Protein AF-A0A953LU89-F1 (afdb_monomer)

Sequence (263 aa):
MAEQATLPAVAAHGSLRLPAVEIDSYNVEIKDDEGFIGDRASKGAFRDIIENWRKPLRKAGADPFGEKSSEDLSKKLLDELLAKGDSEAAGIVHGAVEDFSQELAIVIRRFLKLKGWKNTERIVVGGGFRASRVGELVIGRTSVILKADGIKIDLVPIRNDPDEAGLIGAVHLAPKWMFKAHEAILGVDIGGTNFRAGIVHLNMKKAEDLSKAYVWKYELWRHSDDEGLDRESAVDNLAGMLKRLAAVARKDDLKLAPFIGIG

Radius of gyration: 21.59 Å; Cα contacts (8 Å, |Δi|>4): 364; chains: 1; bounding box: 53×40×72 Å

Mean predicted aligned error: 5.35 Å

Secondary structure (DSSP, 8-state):
--------SSPPTT-SB-SS-B-S--S---EETTEEGGGGGSHHHHHHHHHHHHHHHHHHT--TTTTS-GGG--HHHHHHHHHHS-HHHHHHHHHHHHHHHHHHHHHHHHHTTSTTTTT--EEEE-TGGGGSHHHHHHHHHHHHHHHHTT---EEEE-SS-HHHHHHHHHHHHS-GGGGTT-SEEEEEEE-SS-EEEEEEE--TTT-TTSTT-EEEEEEEE-GGGSTT--HHHHHHHHHHHHHHHHHHHHHTT--EEEEEEE-

Foldseek 3Di:
DPPPPPDPQAADVPRQDFPVDGALDDDDQDDDPVGGLCCCLDPVVLLVLLVVLQVVVVVVPDRQVPPDRSNPQDLVNLLCCLVPNPPSSVVSLVSSLQVSLVSVLVSLVVQCVDPRRVPAQEDEDADCLCVHPSSVSSQVNNVVVCVVVVNRHHRYYDPDHNLWRQQLVLVRRHDLVLCPPAQWAWEWEDDPFKIKIFTWGQPCVVPVNSPVITTPDMDMDRCNVDPPDDPVNVVVVVVVRVVVRVVVCVVVVGGYGPDYGYD

Solvent-accessible surface area (backbone atoms only — not comparable to full-atom values): 14940 Å² total; per-residue (Å²): 134,80,80,80,75,76,74,66,90,64,67,58,91,89,53,46,60,49,80,80,48,76,53,76,67,75,85,86,80,56,66,59,99,90,40,54,49,68,55,57,62,33,77,65,40,51,30,52,45,43,41,62,59,41,54,60,32,50,74,75,70,62,40,77,74,58,89,62,55,58,85,73,58,49,62,68,55,52,38,44,27,53,75,70,40,56,73,68,40,18,46,44,47,51,50,34,36,51,55,44,14,51,41,39,39,52,40,49,57,57,46,42,72,35,90,66,31,58,80,57,55,65,47,71,44,60,51,73,56,50,76,32,65,58,33,46,48,23,45,51,48,22,37,51,54,38,46,75,72,69,45,81,50,46,57,43,67,48,91,55,58,54,91,42,39,50,33,54,47,33,64,60,57,51,50,74,77,65,46,67,96,37,48,28,33,43,17,26,26,68,51,100,48,33,41,35,39,31,38,29,33,38,42,47,94,83,28,80,84,43,84,58,41,44,74,77,50,70,50,78,43,59,57,70,77,50,84,88,73,48,72,66,61,51,52,51,51,52,51,50,52,50,52,54,52,52,50,53,33,57,75,70,72,48,42,60,28,99,57,70,31,79,81

Structure (mmCIF, N/CA/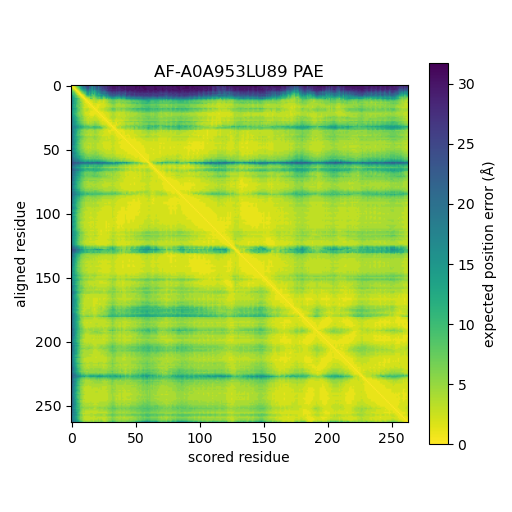C/O backbone):
data_AF-A0A953LU89-F1
#
_entry.id   AF-A0A953LU89-F1
#
loop_
_atom_site.group_PDB
_atom_site.id
_atom_site.type_symbol
_atom_site.label_atom_id
_atom_site.label_alt_id
_atom_site.label_comp_id
_atom_site.label_asym_id
_atom_site.label_entity_id
_atom_site.label_seq_id
_atom_site.pdbx_PDB_ins_code
_atom_site.Cartn_x
_atom_site.Cartn_y
_atom_site.Cartn_z
_atom_site.occupancy
_atom_site.B_iso_or_equiv
_atom_site.auth_seq_id
_atom_site.auth_comp_id
_atom_site.auth_asym_id
_atom_site.auth_atom_id
_atom_site.pdbx_PDB_model_num
ATOM 1 N N . MET A 1 1 ? -19.639 7.824 -34.833 1.00 34.41 1 MET A N 1
ATOM 2 C CA . MET A 1 1 ? -18.283 7.364 -35.193 1.00 34.41 1 MET A CA 1
ATOM 3 C C . MET A 1 1 ? -17.350 7.936 -34.144 1.00 34.41 1 MET A C 1
ATOM 5 O O . MET A 1 1 ? -17.039 9.114 -34.215 1.00 34.41 1 MET A O 1
ATOM 9 N N . ALA A 1 2 ? -17.063 7.173 -33.087 1.00 37.66 2 ALA A N 1
ATOM 10 C CA . ALA A 1 2 ? -16.135 7.623 -32.057 1.00 37.66 2 ALA A CA 1
ATOM 11 C C . ALA A 1 2 ? -14.724 7.545 -32.639 1.00 37.66 2 ALA A C 1
ATOM 13 O O . ALA A 1 2 ? -14.325 6.503 -33.158 1.00 37.66 2 ALA A O 1
ATOM 14 N N . GLU A 1 3 ? -14.024 8.669 -32.608 1.00 37.91 3 GLU A N 1
ATOM 15 C CA . GLU A 1 3 ? -12.633 8.800 -33.010 1.00 37.91 3 GLU A CA 1
ATOM 16 C C . GLU A 1 3 ? -11.812 7.753 -32.239 1.00 37.91 3 GLU A C 1
ATOM 18 O O . GLU A 1 3 ? -11.727 7.790 -31.009 1.00 37.91 3 GLU A O 1
ATOM 23 N N . GLN A 1 4 ? -11.275 6.755 -32.949 1.00 43.97 4 GLN A N 1
ATOM 24 C CA . GLN A 1 4 ? -10.293 5.829 -32.392 1.00 43.97 4 GLN A CA 1
ATOM 25 C C . GLN A 1 4 ? -9.028 6.640 -32.120 1.00 43.97 4 GLN A C 1
ATOM 27 O O . GLN A 1 4 ? -8.136 6.723 -32.959 1.00 43.97 4 GLN A O 1
ATOM 32 N N . ALA A 1 5 ? -8.977 7.287 -30.956 1.00 50.53 5 ALA A N 1
ATOM 33 C CA . ALA A 1 5 ? -7.771 7.925 -30.467 1.00 50.53 5 ALA A CA 1
ATOM 34 C C . ALA A 1 5 ? -6.689 6.842 -30.370 1.00 50.53 5 ALA A C 1
ATOM 36 O O . ALA A 1 5 ? -6.758 5.953 -29.519 1.00 50.53 5 ALA A O 1
ATOM 37 N N . THR A 1 6 ? -5.725 6.884 -31.288 1.00 56.75 6 THR A N 1
ATOM 38 C CA . THR A 1 6 ? -4.547 6.022 -31.276 1.00 56.75 6 THR A CA 1
ATOM 39 C C . THR A 1 6 ? -3.844 6.198 -29.938 1.00 56.75 6 THR A C 1
ATOM 41 O O . THR A 1 6 ? -3.376 7.296 -29.629 1.00 56.75 6 THR A O 1
ATOM 44 N N . LEU A 1 7 ? -3.802 5.137 -29.127 1.00 55.78 7 LEU A N 1
ATOM 45 C CA . LEU A 1 7 ? -3.046 5.143 -27.879 1.00 55.78 7 LEU A CA 1
ATOM 46 C C . LEU A 1 7 ? -1.580 5.475 -28.207 1.00 55.78 7 LEU A C 1
ATOM 48 O O . LEU A 1 7 ? -1.021 4.862 -29.124 1.00 55.78 7 LEU A O 1
ATOM 52 N N . PRO A 1 8 ? -0.950 6.434 -27.507 1.00 57.38 8 PRO A N 1
ATOM 53 C CA . PRO A 1 8 ? 0.466 6.701 -27.701 1.00 57.38 8 PRO A CA 1
ATOM 54 C C . PRO A 1 8 ? 1.277 5.429 -27.427 1.00 57.38 8 PRO A C 1
ATOM 56 O O . PRO A 1 8 ? 0.928 4.623 -26.563 1.00 57.38 8 PRO A O 1
ATOM 59 N N . ALA A 1 9 ? 2.372 5.250 -28.171 1.00 65.69 9 ALA A N 1
ATOM 60 C CA . ALA A 1 9 ? 3.213 4.055 -28.080 1.00 65.69 9 ALA A CA 1
ATOM 61 C C . ALA A 1 9 ? 3.788 3.830 -26.670 1.00 65.69 9 ALA A C 1
ATOM 63 O O . ALA A 1 9 ? 4.121 2.698 -26.340 1.00 65.69 9 ALA A O 1
ATOM 64 N N . VAL A 1 10 ? 3.882 4.885 -25.854 1.00 72.81 10 VAL A N 1
ATOM 65 C CA . VAL A 1 10 ? 4.236 4.871 -24.429 1.00 72.81 10 VAL A CA 1
ATOM 66 C C . VAL A 1 10 ? 3.278 5.818 -23.705 1.00 72.81 10 VAL A C 1
ATOM 68 O O . VAL A 1 10 ? 3.031 6.927 -24.183 1.00 72.81 10 VAL A O 1
ATOM 71 N N . ALA A 1 11 ? 2.722 5.390 -22.571 1.00 75.62 11 ALA A N 1
ATOM 72 C CA . ALA A 1 11 ? 1.834 6.230 -21.776 1.00 75.62 11 ALA A CA 1
ATOM 73 C C . ALA A 1 11 ? 2.604 7.414 -21.166 1.00 75.62 11 ALA A C 1
ATOM 75 O O . ALA A 1 11 ? 3.698 7.242 -20.628 1.00 75.62 11 ALA A O 1
ATOM 76 N N . ALA A 1 12 ? 2.024 8.613 -21.235 1.00 83.94 12 ALA A N 1
ATOM 77 C CA . ALA A 1 12 ? 2.545 9.771 -20.518 1.00 83.94 12 ALA A CA 1
ATOM 78 C C . ALA A 1 12 ? 2.312 9.623 -19.004 1.00 83.94 12 ALA A C 1
ATOM 80 O O . ALA A 1 12 ? 1.407 8.904 -18.569 1.00 83.94 12 ALA A O 1
ATOM 81 N N . HIS A 1 13 ? 3.101 10.340 -18.202 1.00 85.00 13 HIS A N 1
ATOM 82 C CA . HIS A 1 13 ? 2.853 10.450 -16.765 1.00 85.00 13 HIS A CA 1
ATOM 83 C C . HIS A 1 13 ? 1.422 10.953 -16.506 1.00 85.00 13 HIS A C 1
ATOM 85 O O . HIS A 1 13 ? 0.985 11.921 -17.127 1.00 85.00 13 HIS A O 1
ATOM 91 N N . GLY A 1 14 ? 0.689 10.274 -15.618 1.00 85.94 14 GLY A N 1
ATOM 92 C CA . GLY A 1 14 ? -0.712 10.592 -15.317 1.00 85.94 14 GLY A CA 1
ATOM 93 C C . GLY A 1 14 ? -1.720 10.197 -16.407 1.00 85.94 14 GLY A C 1
ATOM 94 O O . GLY A 1 14 ? -2.866 10.637 -16.357 1.00 85.94 14 GLY A O 1
ATOM 95 N N . SER A 1 15 ? -1.333 9.388 -17.403 1.00 89.19 15 SER A N 1
ATOM 96 C CA . SER A 1 15 ? -2.270 8.927 -18.437 1.00 89.19 15 SER A CA 1
ATOM 97 C C . SER A 1 15 ? -3.436 8.146 -17.831 1.00 89.19 15 SER A C 1
ATOM 99 O O . SER A 1 15 ? -3.230 7.193 -17.084 1.00 89.19 15 SER A O 1
ATOM 101 N N . LEU A 1 16 ? -4.661 8.496 -18.232 1.00 90.12 16 LEU A N 1
ATOM 102 C CA . LEU A 1 16 ? -5.873 7.759 -17.862 1.00 90.12 16 LEU A CA 1
ATOM 103 C C . LEU A 1 16 ? -6.105 6.513 -18.723 1.00 90.12 16 LEU A C 1
ATOM 105 O O . LEU A 1 16 ? -6.945 5.683 -18.399 1.00 90.12 16 LEU A O 1
ATOM 109 N N . ARG A 1 17 ? -5.376 6.365 -19.830 1.00 89.44 17 ARG A N 1
ATOM 110 C CA . ARG A 1 17 ? -5.430 5.169 -20.674 1.00 89.44 17 ARG A CA 1
ATOM 111 C C . ARG A 1 17 ? -4.071 4.494 -20.686 1.00 89.44 17 ARG A C 1
ATOM 113 O O . ARG A 1 17 ? -3.080 5.088 -21.116 1.00 89.44 17 ARG A O 1
ATOM 120 N N . LEU A 1 18 ? -4.039 3.258 -20.208 1.00 86.75 18 LEU A N 1
ATOM 121 C CA . LEU A 1 18 ? -2.859 2.406 -20.138 1.00 86.75 18 LEU A CA 1
ATOM 122 C C . LEU A 1 18 ? -3.055 1.170 -21.027 1.00 86.75 18 LEU A C 1
ATOM 124 O O . LEU A 1 18 ? -4.184 0.865 -21.409 1.00 86.75 18 LEU A O 1
ATOM 128 N N . PRO A 1 19 ? -1.987 0.415 -21.346 1.00 82.88 19 PRO A N 1
ATOM 129 C CA . PRO A 1 19 ? -2.095 -0.741 -22.239 1.00 82.88 19 PRO A CA 1
ATOM 130 C C . PRO A 1 19 ? -3.107 -1.810 -21.800 1.00 82.88 19 PRO A C 1
ATOM 132 O O . PRO A 1 19 ? -3.632 -2.525 -22.650 1.00 82.88 19 PRO A O 1
ATOM 135 N N . ALA A 1 20 ? -3.354 -1.942 -20.493 1.00 82.81 20 ALA A N 1
ATOM 136 C CA . ALA A 1 20 ? -4.222 -2.977 -19.929 1.00 82.81 20 ALA A CA 1
ATOM 137 C C . ALA A 1 20 ? -5.477 -2.442 -19.219 1.00 82.81 20 ALA A C 1
ATOM 139 O O . ALA A 1 20 ? -6.382 -3.226 -18.946 1.00 82.81 20 ALA A O 1
ATOM 140 N N . VAL A 1 21 ? -5.528 -1.149 -18.883 1.00 88.50 21 VAL A N 1
ATOM 141 C CA . VAL A 1 21 ? -6.593 -0.572 -18.049 1.00 88.50 21 VAL A CA 1
ATOM 142 C C . VAL A 1 21 ? -6.920 0.859 -18.469 1.00 88.50 21 VAL A C 1
ATOM 144 O O . VAL A 1 21 ? -6.048 1.604 -18.921 1.00 88.50 21 VAL A O 1
ATOM 147 N N . GLU A 1 22 ? -8.174 1.252 -18.269 1.00 91.81 22 GLU A N 1
ATOM 148 C CA . GLU A 1 22 ? -8.579 2.655 -18.210 1.00 91.81 22 GLU A CA 1
ATOM 149 C C . GLU A 1 22 ? -8.706 3.064 -16.738 1.00 91.81 22 GLU A C 1
ATOM 151 O O . GLU A 1 22 ? -9.156 2.280 -15.901 1.00 91.81 22 GLU A O 1
ATOM 156 N N . ILE A 1 23 ? -8.262 4.273 -16.415 1.00 92.88 23 ILE A N 1
ATOM 157 C CA . ILE A 1 23 ? -8.293 4.839 -15.071 1.00 92.88 23 ILE A CA 1
ATOM 158 C C . ILE A 1 23 ? -9.386 5.904 -15.035 1.00 92.88 23 ILE A C 1
ATOM 160 O O . ILE A 1 23 ? -9.298 6.916 -15.728 1.00 92.88 23 ILE A O 1
ATOM 164 N N . ASP A 1 24 ? -10.391 5.701 -14.185 1.00 94.44 24 ASP A N 1
ATOM 165 C CA . ASP A 1 24 ? -11.467 6.676 -13.975 1.00 94.44 24 ASP A CA 1
ATOM 166 C C . ASP A 1 24 ? -11.021 7.868 -13.113 1.00 94.44 24 ASP A C 1
ATOM 168 O O . ASP A 1 24 ? -11.515 8.988 -13.262 1.00 94.44 24 ASP A O 1
ATOM 172 N N . SER A 1 25 ? -10.121 7.619 -12.157 1.00 93.25 25 SER A N 1
ATOM 173 C CA . SER A 1 25 ? -9.644 8.586 -11.167 1.00 93.25 25 SER A CA 1
ATOM 174 C C . SER A 1 25 ? -8.393 8.057 -10.458 1.00 93.25 25 SER A C 1
ATOM 176 O O . SER A 1 25 ? -8.261 6.857 -10.228 1.00 93.25 25 SER A O 1
ATOM 178 N N . TYR A 1 26 ? -7.498 8.963 -10.068 1.00 91.69 26 TYR A N 1
ATOM 179 C CA . TYR A 1 26 ? -6.397 8.720 -9.132 1.00 91.69 26 TYR A CA 1
ATOM 180 C C . TYR A 1 26 ? -6.256 9.927 -8.187 1.00 91.69 26 TYR A C 1
ATOM 182 O O . TYR A 1 26 ? -6.829 10.979 -8.467 1.00 91.69 26 TYR A O 1
ATOM 190 N N . ASN A 1 27 ? -5.517 9.774 -7.080 1.00 89.06 27 ASN A N 1
ATOM 191 C CA . ASN A 1 27 ? -5.259 10.821 -6.075 1.00 89.06 27 ASN A CA 1
ATOM 192 C C . ASN A 1 27 ? -6.534 11.545 -5.608 1.00 89.06 27 ASN A C 1
ATOM 194 O O . ASN A 1 27 ? -6.748 12.721 -5.883 1.00 89.06 27 ASN A O 1
ATOM 198 N N . VAL A 1 28 ? -7.419 10.822 -4.918 1.00 92.88 28 VAL A N 1
ATOM 199 C CA . VAL A 1 28 ? -8.645 11.411 -4.364 1.00 92.88 28 VAL A CA 1
ATOM 200 C C . VAL A 1 28 ? -8.296 12.375 -3.224 1.00 92.88 28 VAL A C 1
ATOM 202 O O . VAL A 1 28 ? -7.853 11.951 -2.163 1.00 92.88 28 VAL A O 1
ATOM 205 N N . GLU A 1 29 ? -8.566 13.664 -3.425 1.00 91.19 29 GLU A N 1
ATOM 206 C CA . GLU A 1 29 ? -8.191 14.764 -2.518 1.00 91.19 29 GLU A CA 1
ATOM 207 C C . GLU A 1 29 ? -9.392 15.378 -1.775 1.00 91.19 29 GLU A C 1
ATOM 209 O O . GLU A 1 29 ? -9.458 16.585 -1.535 1.00 91.19 29 GLU A O 1
ATOM 214 N N . ILE A 1 30 ? -10.391 14.564 -1.422 1.00 94.50 30 ILE A N 1
ATOM 215 C CA . ILE A 1 30 ? -11.567 15.067 -0.699 1.00 94.50 30 ILE A CA 1
ATOM 216 C C . ILE A 1 30 ? -11.216 15.447 0.743 1.00 94.50 30 ILE A C 1
ATOM 218 O O . ILE A 1 30 ? -10.495 14.722 1.434 1.00 94.50 30 ILE A O 1
ATOM 222 N N . LYS A 1 31 ? -11.782 16.566 1.197 1.00 94.44 31 LYS A N 1
ATOM 223 C CA . LYS A 1 31 ? -11.5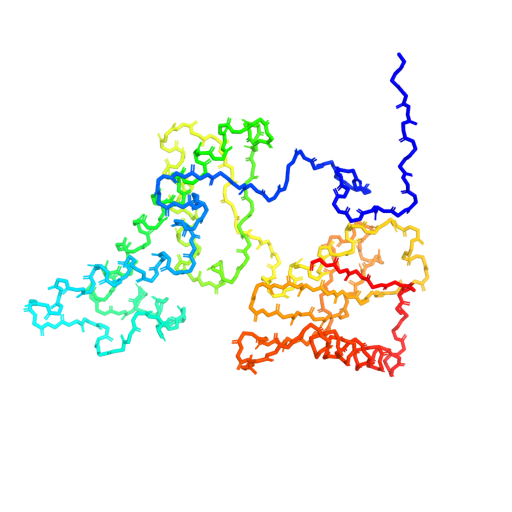54 17.125 2.530 1.00 94.44 31 LYS A CA 1
ATOM 224 C C . LYS A 1 31 ? -12.847 17.274 3.328 1.00 94.44 31 LYS A C 1
ATOM 226 O O . LYS A 1 31 ? -13.932 17.372 2.746 1.00 94.44 31 LYS A O 1
ATOM 231 N N . ASP A 1 32 ? -12.709 17.289 4.642 1.00 89.88 32 ASP A N 1
ATOM 232 C CA . ASP A 1 32 ? -13.686 17.804 5.599 1.00 89.88 32 ASP A CA 1
ATOM 233 C C . ASP A 1 32 ? -13.033 18.897 6.468 1.00 89.88 32 ASP A C 1
ATOM 235 O O . ASP A 1 32 ? -11.963 19.407 6.125 1.00 89.88 32 ASP A O 1
ATOM 239 N N . ASP A 1 33 ? -13.697 19.291 7.555 1.00 89.56 33 ASP A N 1
ATOM 240 C CA . ASP A 1 33 ? -13.212 20.345 8.453 1.00 89.56 33 ASP A CA 1
ATOM 241 C C . ASP A 1 33 ? -11.925 19.945 9.209 1.00 89.56 33 ASP A C 1
ATOM 243 O O . ASP A 1 33 ? -11.240 20.814 9.747 1.00 89.56 33 ASP A O 1
ATOM 247 N N . GLU A 1 34 ? -11.569 18.654 9.228 1.00 86.44 34 GLU A N 1
ATOM 248 C CA . GLU A 1 34 ? -10.397 18.106 9.924 1.00 86.44 34 GLU A CA 1
ATOM 249 C C . GLU A 1 34 ? -9.206 17.846 8.983 1.00 86.44 34 GLU A C 1
ATOM 251 O O . GLU A 1 34 ? -8.094 17.601 9.451 1.00 86.44 34 GLU A O 1
ATOM 256 N N . GLY A 1 35 ? -9.394 17.936 7.662 1.00 92.56 35 GLY A N 1
ATOM 257 C CA . GLY A 1 35 ? -8.328 17.748 6.675 1.00 92.56 35 GLY A CA 1
ATOM 258 C C . GLY A 1 35 ? -8.728 16.812 5.543 1.00 92.56 35 GLY A C 1
ATOM 259 O O . GLY A 1 35 ? -9.871 16.825 5.089 1.00 92.56 35 GLY A O 1
ATOM 260 N N . PHE A 1 36 ? -7.778 16.030 5.018 1.00 94.88 36 PHE A N 1
ATOM 261 C CA . PHE A 1 36 ? -8.102 15.024 4.009 1.00 94.88 36 PHE A CA 1
ATOM 262 C C . PHE A 1 36 ? -8.800 13.835 4.661 1.00 94.88 36 PHE A C 1
ATOM 264 O O . PHE A 1 36 ? -8.304 13.247 5.617 1.00 94.88 36 PHE A O 1
ATOM 271 N N . ILE A 1 37 ? -9.913 13.398 4.075 1.00 94.06 37 ILE A N 1
ATOM 272 C CA . ILE A 1 37 ? -10.685 12.270 4.619 1.00 94.06 37 ILE A CA 1
ATOM 273 C C . ILE A 1 37 ? -9.844 10.987 4.654 1.00 94.06 37 ILE A C 1
ATOM 275 O O . ILE A 1 37 ? -10.011 10.167 5.551 1.00 94.06 37 ILE A O 1
ATOM 279 N N . GLY A 1 38 ? -8.923 10.814 3.700 1.00 91.88 38 GLY A N 1
ATOM 280 C CA . GLY A 1 38 ? -8.018 9.664 3.661 1.00 91.88 38 GLY A CA 1
ATOM 281 C C . GLY A 1 38 ? -7.086 9.560 4.874 1.00 91.88 38 GLY A C 1
ATOM 282 O O . GLY A 1 38 ? -6.711 8.447 5.243 1.00 91.88 38 GLY A O 1
ATOM 283 N N . ASP A 1 39 ? -6.770 10.674 5.541 1.00 93.25 39 ASP A N 1
ATOM 284 C CA . ASP A 1 39 ? -5.841 10.694 6.679 1.00 93.25 39 ASP A CA 1
ATOM 285 C C . ASP A 1 39 ? -6.414 9.975 7.908 1.00 93.25 39 ASP A C 1
ATOM 287 O O . ASP A 1 39 ? -5.657 9.431 8.718 1.00 93.25 39 ASP A O 1
ATOM 291 N N . ARG A 1 40 ? -7.748 9.854 7.983 1.00 93.75 40 ARG A N 1
ATOM 292 C CA . ARG A 1 40 ? -8.472 9.068 8.998 1.00 93.75 40 ARG A CA 1
ATOM 293 C C . ARG A 1 40 ? -8.166 7.568 8.924 1.00 93.75 40 ARG A C 1
ATOM 295 O O . ARG A 1 40 ? -8.338 6.853 9.903 1.00 93.75 40 ARG A O 1
ATOM 302 N N . ALA A 1 41 ? -7.670 7.092 7.780 1.00 92.62 41 ALA A N 1
ATOM 303 C CA . ALA A 1 41 ? -7.249 5.709 7.557 1.00 92.62 41 ALA A CA 1
ATOM 304 C C . ALA A 1 41 ? -5.725 5.591 7.349 1.00 92.62 41 ALA A C 1
ATOM 306 O O . ALA A 1 41 ? -5.246 4.771 6.561 1.00 92.62 41 ALA A O 1
ATOM 307 N N . SER A 1 42 ? -4.946 6.420 8.049 1.00 92.06 42 SER A N 1
ATOM 308 C CA . SER A 1 42 ? -3.482 6.422 7.988 1.00 92.06 42 SER A CA 1
ATOM 309 C C . SER A 1 42 ? -2.829 5.590 9.101 1.00 92.06 42 SER A C 1
ATOM 311 O O . SER A 1 42 ? -3.459 5.192 10.082 1.00 92.06 42 SER A O 1
ATOM 313 N N . LYS A 1 43 ? -1.510 5.359 8.983 1.00 89.75 43 LYS A N 1
ATOM 314 C CA . LYS A 1 43 ? -0.712 4.773 10.075 1.00 89.75 43 LYS A CA 1
ATOM 315 C C . LYS A 1 43 ? -0.852 5.603 11.355 1.00 89.75 43 LYS A C 1
ATOM 317 O O . LYS A 1 43 ? -1.018 5.004 12.409 1.00 89.75 43 LYS A O 1
ATOM 322 N N . GLY A 1 44 ? -0.777 6.933 11.248 1.00 91.75 44 GLY A N 1
ATOM 323 C CA . GLY A 1 44 ? -0.901 7.847 12.387 1.00 91.75 44 GLY A CA 1
ATOM 324 C C . GLY A 1 44 ? -2.257 7.707 13.070 1.00 91.75 44 GLY A C 1
ATOM 325 O O . GLY A 1 44 ? -2.303 7.418 14.258 1.00 91.75 44 GLY A O 1
ATOM 326 N N . ALA A 1 45 ? -3.347 7.721 12.297 1.00 94.25 45 ALA A N 1
ATOM 327 C CA . ALA A 1 45 ? -4.694 7.541 12.842 1.00 94.25 45 ALA A CA 1
ATOM 328 C C . ALA A 1 45 ? -4.848 6.223 13.626 1.00 94.25 45 ALA A C 1
ATOM 330 O O . ALA A 1 45 ? -5.444 6.195 14.700 1.00 94.25 45 ALA A O 1
ATOM 331 N N . PHE A 1 46 ? -4.250 5.126 13.147 1.00 95.12 46 PHE A N 1
ATOM 332 C CA . PHE A 1 46 ? -4.252 3.865 13.895 1.00 95.12 46 PHE A CA 1
ATOM 333 C C . PHE A 1 46 ? -3.487 3.959 15.229 1.00 95.12 46 PHE A C 1
ATOM 335 O O . PHE A 1 46 ? -3.885 3.345 16.222 1.00 95.12 46 PHE A O 1
ATOM 342 N N . ARG A 1 47 ? -2.387 4.722 15.280 1.00 94.94 47 ARG A N 1
ATOM 343 C CA . ARG A 1 47 ? -1.639 4.959 16.525 1.00 94.94 47 ARG A CA 1
ATOM 344 C C . ARG A 1 47 ? -2.408 5.824 17.502 1.00 94.94 47 ARG A C 1
ATOM 346 O O . ARG A 1 47 ? -2.432 5.490 18.685 1.00 94.94 47 ARG A O 1
ATOM 353 N N . ASP A 1 48 ? -3.066 6.863 17.007 1.00 96.00 48 ASP A N 1
ATOM 354 C CA . ASP A 1 48 ? -3.903 7.742 17.817 1.00 96.00 48 ASP A CA 1
ATOM 355 C C . ASP A 1 48 ? -5.048 6.965 18.467 1.00 96.00 48 ASP A C 1
ATOM 357 O O . ASP A 1 48 ? -5.317 7.137 19.655 1.00 96.00 48 ASP A O 1
ATOM 361 N N . ILE A 1 49 ? -5.667 6.038 17.730 1.00 97.31 49 ILE A N 1
ATOM 362 C CA . ILE A 1 49 ? -6.691 5.136 18.267 1.00 97.31 49 ILE A CA 1
ATOM 363 C C . ILE A 1 49 ? -6.127 4.279 19.408 1.00 97.31 49 ILE A C 1
ATOM 365 O O . ILE A 1 49 ? -6.711 4.255 20.491 1.00 97.31 49 ILE A O 1
ATOM 369 N N . ILE A 1 50 ? -4.979 3.615 19.218 1.00 96.44 50 ILE A N 1
ATOM 370 C CA . ILE A 1 50 ? -4.334 2.838 20.296 1.00 96.44 50 ILE A CA 1
ATOM 371 C C . ILE A 1 50 ? -4.064 3.727 21.514 1.00 96.44 50 ILE A C 1
ATOM 373 O O . ILE A 1 50 ? -4.342 3.349 22.651 1.00 96.44 50 ILE A O 1
ATOM 377 N N . GLU A 1 51 ? -3.529 4.921 21.289 1.00 96.50 51 GLU A N 1
ATOM 378 C CA . GLU A 1 51 ? -3.200 5.859 22.352 1.00 96.50 51 GLU A CA 1
ATOM 379 C C . GLU A 1 51 ? -4.448 6.336 23.113 1.00 96.50 51 GLU A C 1
ATOM 381 O O . GLU A 1 51 ? -4.418 6.471 24.339 1.00 96.50 51 GLU A O 1
ATOM 386 N N . ASN A 1 52 ? -5.570 6.529 22.419 1.00 96.38 52 ASN A N 1
ATOM 387 C CA . ASN A 1 52 ? -6.848 6.884 23.030 1.00 96.38 52 ASN A CA 1
ATOM 388 C C . ASN A 1 52 ? -7.386 5.778 23.947 1.00 96.38 52 ASN A C 1
ATOM 390 O O . ASN A 1 52 ? -7.953 6.099 24.991 1.00 96.38 52 ASN A O 1
ATOM 394 N N . TRP A 1 53 ? -7.132 4.505 23.630 1.00 95.44 53 TRP A N 1
ATOM 395 C CA . TRP A 1 53 ? -7.438 3.378 24.518 1.00 95.44 53 TRP A CA 1
ATOM 396 C C . TRP A 1 53 ? -6.482 3.272 25.713 1.00 95.44 53 TRP A C 1
ATOM 398 O O . TRP A 1 53 ? -6.905 2.940 26.821 1.00 95.44 53 TRP A O 1
ATOM 408 N N . ARG A 1 54 ? -5.197 3.592 25.528 1.00 95.25 54 ARG A N 1
ATOM 409 C CA . ARG A 1 54 ? -4.175 3.505 26.588 1.00 95.25 54 ARG A CA 1
ATOM 410 C C . ARG A 1 54 ? -4.283 4.624 27.626 1.00 95.25 54 ARG A C 1
ATOM 412 O O . ARG A 1 54 ? -4.072 4.385 28.815 1.00 95.25 54 ARG A O 1
ATOM 419 N N . LYS A 1 55 ? -4.637 5.849 27.214 1.00 94.44 55 LYS A N 1
ATOM 420 C CA . LYS A 1 55 ? -4.735 7.033 28.096 1.00 94.44 55 LYS A CA 1
ATOM 421 C C . LYS A 1 55 ? -5.613 6.807 29.343 1.00 94.44 55 LYS A C 1
ATOM 423 O O . LYS A 1 55 ? -5.152 7.142 30.436 1.00 94.44 55 LYS A O 1
ATOM 428 N N . PRO A 1 56 ? -6.849 6.276 29.245 1.00 93.38 56 PRO A N 1
ATOM 429 C CA . PRO A 1 56 ? -7.666 5.968 30.419 1.00 93.38 56 PRO A CA 1
ATOM 430 C C . PRO A 1 56 ? -7.031 4.935 31.353 1.00 93.38 56 PRO A C 1
ATOM 432 O O . PRO A 1 56 ? -7.099 5.106 32.566 1.00 93.38 56 PRO A O 1
ATOM 435 N N . LEU A 1 57 ? -6.370 3.907 30.813 1.00 91.88 57 LEU A N 1
ATOM 436 C CA . LEU A 1 57 ? -5.746 2.849 31.614 1.00 91.88 57 LEU A CA 1
ATOM 437 C C . LEU A 1 57 ? -4.525 3.350 32.389 1.00 91.88 57 LEU A C 1
ATOM 439 O O . LEU A 1 57 ? -4.382 3.051 33.572 1.00 91.88 57 LEU A O 1
ATOM 443 N N . ARG A 1 58 ? -3.722 4.240 31.789 1.00 91.75 58 ARG A N 1
ATOM 444 C CA . ARG A 1 58 ? -2.656 4.954 32.518 1.00 91.75 58 ARG A CA 1
ATOM 445 C C . ARG A 1 58 ? -3.201 5.752 33.699 1.00 91.75 58 ARG A C 1
ATOM 447 O O . ARG A 1 58 ? -2.591 5.762 34.762 1.00 91.75 58 ARG A O 1
ATOM 454 N N . LYS A 1 59 ? -4.359 6.402 33.534 1.00 90.81 59 LYS A N 1
ATOM 455 C CA . LYS A 1 59 ? -5.026 7.130 34.628 1.00 90.81 59 LYS A CA 1
ATOM 456 C C . LYS A 1 59 ? -5.585 6.189 35.699 1.00 90.81 59 LYS A C 1
ATOM 458 O O . LYS A 1 59 ? -5.656 6.586 36.857 1.00 90.81 59 LYS A O 1
ATOM 463 N N . ALA A 1 60 ? -5.997 4.982 35.312 1.00 88.75 60 ALA A N 1
ATOM 464 C CA . ALA A 1 60 ? -6.561 3.973 36.206 1.00 88.75 60 ALA A CA 1
ATOM 465 C C . ALA A 1 60 ? -5.499 3.142 36.951 1.00 88.75 60 ALA A C 1
ATOM 467 O O . ALA A 1 60 ? -5.817 2.552 37.980 1.00 88.75 60 ALA A O 1
ATOM 468 N N . GLY A 1 61 ? -4.249 3.128 36.480 1.00 82.31 61 GLY A N 1
ATOM 469 C CA . GLY A 1 61 ? -3.093 2.664 37.252 1.00 82.31 61 GLY A CA 1
ATOM 470 C C . GLY A 1 61 ? -2.068 1.843 36.472 1.00 82.31 61 GLY A C 1
ATOM 471 O O . GLY A 1 61 ? -0.890 1.903 36.811 1.00 82.31 61 GLY A O 1
ATOM 472 N N . ALA A 1 62 ? -2.467 1.108 35.434 1.00 86.69 62 ALA A N 1
ATOM 473 C CA . ALA A 1 62 ? -1.544 0.291 34.649 1.00 86.69 62 ALA A CA 1
ATOM 474 C C . ALA A 1 62 ? -1.922 0.298 33.166 1.00 86.69 62 ALA A C 1
ATOM 476 O O . ALA A 1 62 ? -3.063 0.039 32.802 1.00 86.69 62 ALA A O 1
ATOM 477 N N . ASP A 1 63 ? -0.945 0.592 32.310 1.00 91.19 63 ASP A N 1
ATOM 478 C CA . ASP A 1 63 ? -1.046 0.424 30.862 1.00 91.19 63 ASP A CA 1
ATOM 479 C C . ASP A 1 63 ? -0.436 -0.930 30.481 1.00 91.19 63 ASP A C 1
ATOM 481 O O . ASP A 1 63 ? 0.758 -1.132 30.728 1.00 91.19 63 ASP A O 1
ATOM 485 N N . PRO A 1 64 ? -1.197 -1.848 29.862 1.00 90.62 64 PRO A N 1
ATOM 486 C CA . PRO A 1 64 ? -0.688 -3.176 29.526 1.00 90.62 64 PRO A CA 1
ATOM 487 C C . PRO A 1 64 ? 0.410 -3.154 28.443 1.00 90.62 64 PRO A C 1
ATOM 489 O O . PRO A 1 64 ? 1.087 -4.152 28.215 1.00 90.62 64 PRO A O 1
ATOM 492 N N . PHE A 1 65 ? 0.645 -2.007 27.797 1.00 91.00 65 PHE A N 1
ATOM 493 C CA . PHE A 1 65 ? 1.734 -1.800 26.836 1.00 91.00 65 PHE A CA 1
ATOM 494 C C . PHE A 1 65 ? 2.989 -1.184 27.482 1.00 91.00 65 PHE A C 1
ATOM 496 O O . PHE A 1 65 ? 4.000 -0.983 26.799 1.00 91.00 65 PHE A O 1
ATOM 503 N N . GLY A 1 66 ? 2.937 -0.880 28.784 1.00 88.31 66 GLY A N 1
ATOM 504 C CA . GLY A 1 66 ? 4.006 -0.227 29.537 1.00 88.31 66 GLY A CA 1
ATOM 505 C C . GLY A 1 66 ? 4.297 1.204 29.071 1.00 88.31 66 GLY A C 1
ATOM 506 O O . GLY A 1 66 ? 3.460 1.871 28.466 1.00 88.31 66 GLY A O 1
ATOM 507 N N . GLU A 1 67 ? 5.524 1.665 29.319 1.00 87.62 67 GLU A N 1
ATOM 508 C CA . GLU A 1 67 ? 5.964 3.047 29.046 1.00 87.62 67 GLU A CA 1
ATOM 509 C C . GLU A 1 67 ? 6.253 3.337 27.566 1.00 87.62 67 GLU A C 1
ATOM 511 O O . GLU A 1 67 ? 6.513 4.474 27.174 1.00 87.62 67 GLU A O 1
ATOM 516 N N . LYS A 1 68 ? 6.252 2.308 26.713 1.00 90.94 68 LYS A N 1
ATOM 517 C CA . LYS A 1 68 ? 6.627 2.469 25.309 1.00 90.94 68 LYS A CA 1
ATOM 518 C C . LYS A 1 68 ? 5.585 3.308 24.569 1.00 90.94 68 LYS A C 1
ATOM 520 O O . LYS A 1 68 ? 4.393 3.002 24.629 1.00 90.94 68 LYS A O 1
ATOM 525 N N . SER A 1 69 ? 6.020 4.322 23.820 1.00 92.00 69 SER A N 1
ATOM 526 C CA . SER A 1 69 ? 5.115 5.147 23.010 1.00 92.00 69 SER A CA 1
ATOM 527 C C . SER A 1 69 ? 4.327 4.298 22.010 1.00 92.00 69 SER A C 1
ATOM 529 O O . SER A 1 69 ? 4.850 3.331 21.448 1.00 92.00 69 SER A O 1
ATOM 531 N N . SER A 1 70 ? 3.067 4.672 21.770 1.00 92.88 70 SER A N 1
ATOM 532 C CA . SER A 1 70 ? 2.198 4.021 20.780 1.00 92.88 70 SER A CA 1
ATOM 533 C C . SER A 1 70 ? 2.813 4.052 19.373 1.00 92.88 70 SER A C 1
ATOM 535 O O . SER A 1 70 ? 2.671 3.087 18.616 1.00 92.88 70 SER A O 1
ATOM 537 N N . GLU A 1 71 ? 3.587 5.095 19.060 1.00 89.94 71 GLU A N 1
ATOM 538 C CA . GLU A 1 71 ? 4.316 5.239 17.794 1.00 89.94 71 GLU A CA 1
ATOM 539 C C . GLU A 1 71 ? 5.356 4.136 17.567 1.00 89.94 71 GLU A C 1
ATOM 541 O O . GLU A 1 71 ? 5.484 3.602 16.454 1.00 89.94 71 GLU A O 1
ATOM 546 N N . ASP A 1 72 ? 6.020 3.715 18.643 1.00 91.31 72 ASP A N 1
ATOM 547 C CA . ASP A 1 72 ? 7.148 2.783 18.610 1.00 91.31 72 ASP A CA 1
ATOM 548 C C . ASP A 1 72 ? 6.717 1.308 18.654 1.00 91.31 72 ASP A C 1
ATOM 550 O O . ASP A 1 72 ? 7.550 0.394 18.562 1.00 91.31 72 ASP A O 1
ATOM 554 N N . LEU A 1 73 ? 5.421 1.028 18.831 1.00 92.12 73 LEU A N 1
ATOM 555 C CA . LEU A 1 73 ? 4.898 -0.338 18.898 1.00 92.12 73 LEU A CA 1
ATOM 556 C C . LEU A 1 73 ? 5.042 -1.028 17.539 1.00 92.12 73 LEU A C 1
ATOM 558 O O . LEU A 1 73 ? 4.397 -0.648 16.565 1.00 92.12 73 LEU A O 1
ATOM 562 N N . SER A 1 74 ? 5.866 -2.068 17.429 1.00 92.44 74 SER A N 1
ATOM 563 C CA . SER A 1 74 ? 6.023 -2.763 16.149 1.00 92.44 74 SER A CA 1
ATOM 564 C C . SER A 1 74 ? 4.731 -3.494 15.759 1.00 92.44 74 SER A C 1
ATOM 566 O O . SER A 1 74 ? 3.963 -3.924 16.616 1.00 92.44 74 SER A O 1
ATOM 568 N N . LYS A 1 75 ? 4.497 -3.685 14.456 1.00 92.06 75 LYS A N 1
ATOM 569 C CA . LYS A 1 75 ? 3.356 -4.486 13.972 1.00 92.06 75 LYS A CA 1
ATOM 570 C C . LYS A 1 75 ? 3.375 -5.906 14.541 1.00 92.06 75 LYS A C 1
ATOM 572 O O . LYS A 1 75 ? 2.344 -6.415 14.952 1.00 92.06 75 LYS A O 1
ATOM 577 N N . LYS A 1 76 ? 4.572 -6.499 14.615 1.00 93.62 76 LYS A N 1
ATOM 578 C CA . LYS A 1 76 ? 4.799 -7.823 15.200 1.00 93.62 76 LYS A CA 1
ATOM 579 C C . LYS A 1 76 ? 4.353 -7.880 16.662 1.00 93.62 76 LYS A C 1
ATOM 581 O O . LYS A 1 76 ? 3.685 -8.828 17.041 1.00 93.62 76 LYS A O 1
ATOM 586 N N . LEU A 1 77 ? 4.677 -6.854 17.451 1.00 94.25 77 LEU A N 1
ATOM 587 C CA . LEU A 1 77 ? 4.235 -6.771 18.840 1.00 94.25 77 LEU A CA 1
ATOM 588 C C . LEU A 1 77 ? 2.707 -6.688 18.933 1.00 94.25 77 LEU A C 1
ATOM 590 O O . LEU A 1 77 ? 2.118 -7.385 19.744 1.00 94.25 77 LEU A O 1
ATOM 594 N N . LEU A 1 78 ? 2.053 -5.880 18.093 1.00 95.44 78 LEU A N 1
ATOM 595 C CA . LEU A 1 78 ? 0.588 -5.791 18.089 1.00 95.44 78 LEU A CA 1
ATOM 596 C C . LEU A 1 78 ? -0.074 -7.129 17.732 1.00 95.44 78 LEU A C 1
ATOM 598 O O . LEU A 1 78 ? -1.044 -7.523 18.376 1.00 95.44 78 LEU A O 1
ATOM 602 N N . ASP A 1 79 ? 0.472 -7.844 16.746 1.00 96.00 79 ASP A N 1
ATOM 603 C CA . ASP A 1 79 ? 0.007 -9.184 16.380 1.00 96.00 79 ASP A CA 1
ATOM 604 C C . ASP A 1 79 ? 0.209 -10.186 17.536 1.00 96.00 79 ASP A C 1
ATOM 606 O O . ASP A 1 79 ? -0.674 -10.997 17.819 1.00 96.00 79 ASP A O 1
ATOM 610 N N . GLU A 1 80 ? 1.352 -10.123 18.226 1.00 96.19 80 GLU A N 1
ATOM 611 C CA . GLU A 1 80 ? 1.657 -10.963 19.390 1.00 96.19 80 GLU A CA 1
ATOM 612 C C . GLU A 1 80 ? 0.730 -10.672 20.572 1.00 96.19 80 GLU A C 1
ATOM 614 O O . GLU A 1 80 ? 0.205 -11.614 21.166 1.00 96.19 80 GLU A O 1
ATOM 619 N N . LEU A 1 81 ? 0.481 -9.398 20.885 1.00 95.62 81 LEU A N 1
ATOM 620 C CA . LEU A 1 81 ? -0.423 -8.991 21.962 1.00 95.62 81 LEU A CA 1
ATOM 621 C C . LEU A 1 81 ? -1.861 -9.418 21.673 1.00 95.62 81 LEU A C 1
ATOM 623 O O . LEU A 1 81 ? -2.527 -9.937 22.559 1.00 95.62 81 LEU A O 1
ATOM 627 N N . LEU A 1 82 ? -2.324 -9.287 20.429 1.00 96.06 82 LEU A N 1
ATOM 628 C CA . LEU A 1 82 ? -3.655 -9.758 20.052 1.00 96.06 82 LEU A CA 1
ATOM 629 C C . LEU A 1 82 ? -3.796 -11.283 20.176 1.00 96.06 82 LEU A C 1
ATOM 631 O O . LEU A 1 82 ? -4.854 -11.775 20.557 1.00 96.06 82 LEU A O 1
ATOM 635 N N . ALA A 1 83 ? -2.755 -12.037 19.816 1.00 96.00 83 ALA A N 1
ATOM 636 C CA . ALA A 1 83 ? -2.816 -13.497 19.780 1.00 96.00 83 ALA A CA 1
ATOM 637 C C . ALA A 1 83 ? -2.527 -14.166 21.133 1.00 96.00 83 ALA A C 1
ATOM 639 O O . ALA A 1 83 ? -3.023 -15.263 21.389 1.00 96.00 83 ALA A O 1
ATOM 640 N N . LYS A 1 84 ? -1.651 -13.566 21.945 1.00 95.12 84 LYS A N 1
ATOM 641 C CA . LYS A 1 84 ? -1.056 -14.186 23.141 1.00 95.12 84 LYS A CA 1
ATOM 642 C C . LYS A 1 84 ? -0.870 -13.224 24.317 1.00 95.12 84 LYS A C 1
ATOM 644 O O . LYS A 1 84 ? -0.368 -13.661 25.350 1.00 95.12 84 LYS A O 1
ATOM 649 N N . GLY A 1 85 ? -1.186 -11.941 24.151 1.00 91.44 85 GLY A N 1
ATOM 650 C CA . GLY A 1 85 ? -1.129 -10.972 25.241 1.00 91.44 85 GLY A CA 1
ATOM 651 C C . GLY A 1 85 ? -2.153 -11.292 26.324 1.00 91.44 85 GLY A C 1
ATOM 652 O O . GLY A 1 85 ? -3.049 -12.118 26.132 1.00 91.44 85 GLY A O 1
ATOM 653 N N . ASP A 1 86 ? -2.020 -10.633 27.473 1.00 93.25 86 ASP A N 1
ATOM 654 C CA . ASP A 1 86 ? -3.086 -10.654 28.468 1.00 93.25 86 ASP A CA 1
ATOM 655 C C . ASP A 1 86 ? -4.381 -10.046 27.897 1.00 93.25 86 ASP A C 1
ATOM 657 O O . ASP A 1 86 ? -4.384 -9.351 26.875 1.00 93.25 86 ASP A O 1
ATOM 661 N N . SER A 1 87 ? -5.502 -10.330 28.557 1.00 95.31 87 SER A N 1
ATOM 662 C CA . SER A 1 87 ? -6.826 -9.939 28.073 1.00 95.31 87 SER A CA 1
ATOM 663 C C . SER A 1 87 ? -6.999 -8.425 27.914 1.00 95.31 87 SER A C 1
ATOM 665 O O . SER A 1 87 ? -7.756 -8.007 27.038 1.00 95.31 87 SER A O 1
ATOM 667 N N . GLU A 1 88 ? -6.321 -7.599 28.719 1.00 94.12 88 GLU A N 1
ATOM 668 C CA . GLU A 1 88 ? -6.406 -6.140 28.599 1.00 94.12 88 GLU A CA 1
ATOM 669 C C . GLU A 1 88 ? -5.598 -5.652 27.394 1.00 94.12 88 GLU A C 1
ATOM 671 O O . GLU A 1 88 ? -6.123 -4.903 26.568 1.00 94.12 88 GLU A O 1
ATOM 676 N N . ALA A 1 89 ? -4.364 -6.139 27.224 1.00 95.00 89 ALA A N 1
ATOM 677 C CA . ALA A 1 89 ? -3.536 -5.833 26.062 1.00 95.00 89 ALA A CA 1
ATOM 678 C C . ALA A 1 89 ? -4.226 -6.237 24.751 1.00 95.00 89 ALA A C 1
ATOM 680 O O . ALA A 1 89 ? -4.342 -5.435 23.819 1.00 95.00 89 ALA A O 1
ATOM 681 N N . ALA A 1 90 ? -4.720 -7.478 24.692 1.00 96.62 90 ALA A N 1
ATOM 682 C CA . ALA A 1 90 ? -5.453 -8.000 23.547 1.00 96.62 90 ALA A CA 1
ATOM 683 C C . ALA A 1 90 ? -6.748 -7.208 23.305 1.00 96.62 90 ALA A C 1
ATOM 685 O O . ALA A 1 90 ? -7.079 -6.911 22.155 1.00 96.62 90 ALA A O 1
ATOM 686 N N . GLY A 1 91 ? -7.442 -6.814 24.379 1.00 96.44 91 GLY A N 1
ATOM 687 C CA . GLY A 1 91 ? -8.643 -5.981 24.337 1.00 96.44 91 GLY A CA 1
ATOM 688 C C . GLY A 1 91 ? -8.404 -4.616 23.692 1.00 96.44 91 GLY A C 1
ATOM 689 O O . GLY A 1 91 ? -9.199 -4.200 22.851 1.00 96.44 91 GLY A O 1
ATOM 690 N N . ILE A 1 92 ? -7.281 -3.957 23.994 1.00 96.62 92 ILE A N 1
ATOM 691 C CA . ILE A 1 92 ? -6.900 -2.689 23.348 1.00 96.62 92 ILE A CA 1
ATOM 692 C C . ILE A 1 92 ? -6.640 -2.886 21.856 1.00 96.62 92 ILE A C 1
ATOM 694 O O . ILE A 1 92 ? -7.144 -2.110 21.045 1.00 96.62 92 ILE A O 1
ATOM 698 N N . VAL A 1 93 ? -5.872 -3.912 21.465 1.00 97.50 93 VAL A N 1
ATOM 699 C CA . VAL A 1 93 ? -5.614 -4.161 20.034 1.00 97.50 93 VAL A CA 1
ATOM 700 C C . VAL A 1 93 ? -6.919 -4.477 19.303 1.00 97.50 93 VAL A C 1
ATOM 702 O O . VAL A 1 93 ? -7.136 -3.986 18.198 1.00 97.50 93 VAL A O 1
ATOM 705 N N . HIS A 1 94 ? -7.807 -5.257 19.921 1.00 97.88 94 HIS A N 1
ATOM 706 C CA . HIS A 1 94 ? -9.119 -5.575 19.366 1.00 97.88 94 HIS A CA 1
ATOM 707 C C . HIS A 1 94 ? -10.002 -4.329 19.201 1.00 97.88 94 HIS A C 1
ATOM 709 O O . HIS A 1 94 ? -10.566 -4.128 18.126 1.00 97.88 94 HIS A O 1
ATOM 715 N N . GLY A 1 95 ? -10.076 -3.469 20.222 1.00 97.88 95 GLY A N 1
ATOM 716 C CA . GLY A 1 95 ? -10.790 -2.191 20.150 1.00 97.88 95 GLY A CA 1
ATOM 717 C C . GLY A 1 95 ? -10.224 -1.276 19.064 1.00 97.88 95 GLY A C 1
ATOM 718 O O . GLY A 1 95 ? -10.972 -0.730 18.261 1.00 97.88 95 GLY A O 1
ATOM 719 N N . ALA A 1 96 ? -8.896 -1.205 18.945 1.00 97.81 96 ALA A N 1
ATOM 720 C CA . ALA A 1 96 ? -8.249 -0.431 17.892 1.00 97.81 96 ALA A CA 1
ATOM 721 C C . ALA A 1 96 ? -8.547 -0.966 16.480 1.00 97.81 96 ALA A C 1
ATOM 723 O O . ALA A 1 96 ? -8.717 -0.180 15.547 1.00 97.81 96 ALA A O 1
ATOM 724 N N . VAL A 1 97 ? -8.637 -2.292 16.312 1.00 98.06 97 VAL A N 1
ATOM 725 C CA . VAL A 1 97 ? -9.092 -2.906 15.055 1.00 98.06 97 VAL A CA 1
ATOM 726 C C . VAL A 1 97 ? -10.521 -2.475 14.735 1.00 98.06 97 VAL A C 1
ATOM 728 O O . VAL A 1 97 ? -10.781 -2.120 13.587 1.00 98.06 97 VAL A O 1
ATOM 731 N N . GLU A 1 98 ? -11.436 -2.485 15.706 1.00 98.50 98 GLU A N 1
ATOM 732 C CA . GLU A 1 98 ? -12.824 -2.055 15.494 1.00 98.50 98 GLU A CA 1
ATOM 733 C C . GLU A 1 98 ? -12.904 -0.586 15.076 1.00 98.50 98 GLU A C 1
ATOM 735 O O . GLU A 1 98 ? -13.423 -0.290 13.998 1.00 98.50 98 GLU A O 1
ATOM 740 N N . ASP A 1 99 ? -12.353 0.316 15.886 1.00 98.56 99 ASP A N 1
ATOM 741 C CA . ASP A 1 99 ? -12.453 1.760 15.667 1.00 98.56 99 ASP A CA 1
ATOM 742 C C . ASP A 1 99 ? -11.852 2.156 14.319 1.00 98.56 99 ASP A C 1
ATOM 744 O O . ASP A 1 99 ? -12.477 2.853 13.518 1.00 98.56 99 ASP A O 1
ATOM 748 N N . PHE A 1 100 ? -10.667 1.634 14.000 1.00 97.94 100 PHE A N 1
ATOM 749 C CA . PHE A 1 100 ? -10.034 1.933 12.723 1.00 97.94 100 PHE A CA 1
ATOM 750 C C . PHE A 1 100 ? -10.804 1.324 11.543 1.00 97.94 100 PHE A C 1
ATOM 752 O O . PHE A 1 100 ? -10.841 1.899 10.455 1.00 97.94 100 PHE A O 1
ATOM 759 N N . SER A 1 101 ? -11.467 0.180 11.736 1.00 98.38 101 SER A N 1
ATOM 760 C CA . SER A 1 101 ? -12.312 -0.412 10.695 1.00 98.38 101 SER A CA 1
ATOM 761 C C . SER A 1 101 ? -13.550 0.431 10.397 1.00 98.38 101 SER A C 1
ATOM 763 O O . SER A 1 101 ? -13.970 0.487 9.235 1.00 98.38 101 SER A O 1
ATOM 765 N N . GLN A 1 102 ? -14.121 1.082 11.416 1.00 98.50 102 GLN A N 1
ATOM 766 C CA . GLN A 1 102 ? -15.218 2.042 11.267 1.00 98.50 102 GLN A CA 1
ATOM 767 C C . GLN A 1 102 ? -14.756 3.284 10.502 1.00 98.50 102 GLN A C 1
ATOM 769 O O . GLN A 1 102 ? -15.415 3.691 9.543 1.00 98.50 102 GLN A O 1
ATOM 774 N N . GLU A 1 103 ? -13.590 3.826 10.858 1.00 97.81 103 GLU A N 1
ATOM 775 C CA . GLU A 1 103 ? -12.970 4.954 10.160 1.00 97.81 103 GLU A CA 1
ATOM 776 C C . GLU A 1 103 ? -12.709 4.635 8.685 1.00 97.81 103 GLU A C 1
ATOM 778 O O . GLU A 1 103 ? -13.171 5.348 7.791 1.00 97.81 103 GLU A O 1
ATOM 783 N N . LEU A 1 104 ? -12.087 3.491 8.392 1.00 97.50 104 LEU A N 1
ATOM 784 C CA . LEU A 1 104 ? -11.867 3.053 7.016 1.00 97.50 104 LEU A CA 1
ATOM 785 C C . LEU A 1 104 ? -13.191 2.853 6.254 1.00 97.50 104 LEU A C 1
ATOM 787 O O . LEU A 1 104 ? -13.287 3.212 5.078 1.00 97.50 104 LEU A O 1
ATOM 791 N N . ALA A 1 105 ? -14.241 2.338 6.905 1.00 98.19 105 ALA A N 1
ATOM 792 C CA . ALA A 1 105 ? -15.564 2.234 6.291 1.00 98.19 105 ALA A CA 1
ATOM 793 C C . ALA A 1 105 ? -16.154 3.619 5.970 1.00 98.19 105 ALA A C 1
ATOM 795 O O . ALA A 1 105 ? -16.759 3.793 4.911 1.00 98.19 105 ALA A O 1
ATOM 796 N N . ILE A 1 106 ? -15.972 4.622 6.836 1.00 97.25 106 ILE A N 1
ATOM 797 C CA . ILE A 1 106 ? -16.375 6.013 6.572 1.00 97.25 106 ILE A CA 1
ATOM 798 C C . ILE A 1 106 ? -15.649 6.547 5.335 1.00 97.25 106 ILE A C 1
ATOM 800 O O . ILE A 1 106 ? -16.313 7.051 4.423 1.00 97.25 106 ILE A O 1
ATOM 804 N N . VAL A 1 107 ? -14.325 6.379 5.258 1.00 97.00 107 VAL A N 1
ATOM 805 C CA . VAL A 1 107 ? -13.521 6.799 4.097 1.00 97.00 107 VAL A CA 1
ATOM 806 C C . VAL A 1 107 ? -14.043 6.152 2.813 1.00 97.00 107 VAL A C 1
ATOM 808 O O . VAL A 1 107 ? -14.358 6.856 1.850 1.00 97.00 107 VAL A O 1
ATOM 811 N N . ILE A 1 108 ? -14.235 4.829 2.811 1.00 97.19 108 ILE A N 1
ATOM 812 C CA . ILE A 1 108 ? -14.744 4.092 1.646 1.00 97.19 108 ILE A CA 1
ATOM 813 C C . ILE A 1 108 ? -16.135 4.594 1.243 1.00 97.19 108 ILE A C 1
ATOM 815 O O . ILE A 1 108 ? -16.360 4.890 0.070 1.00 97.19 108 ILE A O 1
ATOM 819 N N . ARG A 1 109 ? -17.065 4.775 2.190 1.00 97.31 109 ARG A N 1
ATOM 820 C CA . ARG A 1 109 ? -18.406 5.317 1.897 1.00 97.31 109 ARG A CA 1
ATOM 821 C C . ARG A 1 109 ? -18.335 6.706 1.262 1.00 97.31 109 ARG A C 1
ATOM 823 O O . ARG A 1 109 ? -19.149 7.020 0.395 1.00 97.31 109 ARG A O 1
ATOM 830 N N . ARG A 1 110 ? -17.391 7.556 1.681 1.00 96.56 110 ARG A N 1
ATOM 831 C CA . ARG A 1 110 ? -17.183 8.882 1.075 1.00 96.56 110 ARG A CA 1
ATOM 832 C C . ARG A 1 110 ? -16.621 8.766 -0.336 1.00 96.56 110 ARG A C 1
ATOM 834 O O . ARG A 1 110 ? -17.102 9.473 -1.218 1.00 96.56 110 ARG A O 1
ATOM 841 N N . PHE A 1 111 ? -15.683 7.851 -0.565 1.00 96.50 111 PHE A N 1
ATOM 842 C CA . PHE A 1 111 ? -15.105 7.619 -1.888 1.00 96.50 111 PHE A CA 1
ATOM 843 C C . PHE A 1 111 ? -16.158 7.093 -2.862 1.00 96.50 111 PHE A C 1
ATOM 845 O O . PHE A 1 111 ? -16.306 7.654 -3.939 1.00 96.50 111 PHE A O 1
ATOM 852 N N . LEU A 1 112 ? -16.989 6.127 -2.462 1.00 96.88 112 LEU A N 1
ATOM 853 C CA . LEU A 1 112 ? -18.061 5.571 -3.302 1.00 96.88 112 LEU A CA 1
ATOM 854 C C . LEU A 1 112 ? -19.146 6.589 -3.706 1.00 96.88 112 LEU A C 1
ATOM 856 O O . LEU A 1 112 ? -19.949 6.311 -4.590 1.00 96.88 112 LEU A O 1
ATOM 860 N N . LYS A 1 113 ? -19.181 7.790 -3.117 1.00 96.31 113 LYS A N 1
ATOM 861 C CA . LYS A 1 113 ? -20.056 8.881 -3.587 1.00 96.31 113 LYS A CA 1
ATOM 862 C C . LYS A 1 113 ? -19.473 9.644 -4.781 1.00 96.31 113 LYS A C 1
ATOM 864 O O . LYS A 1 113 ? -20.190 10.410 -5.424 1.00 96.31 113 LYS A O 1
ATOM 869 N N . LEU A 1 114 ? -18.188 9.468 -5.081 1.00 96.94 114 LEU A N 1
ATOM 870 C CA . LEU A 1 114 ? -17.503 10.164 -6.164 1.00 96.94 114 LEU A CA 1
ATOM 871 C C . LEU A 1 114 ? -17.815 9.526 -7.515 1.00 96.94 114 LEU A C 1
ATOM 873 O O . LEU A 1 114 ? -17.951 8.310 -7.646 1.00 96.94 114 LEU A O 1
ATOM 877 N N . LYS A 1 115 ? -17.864 10.356 -8.562 1.00 95.69 115 LYS A N 1
ATOM 878 C CA . LYS A 1 115 ? -18.190 9.908 -9.924 1.00 95.69 115 LYS A CA 1
ATOM 879 C C . LYS A 1 115 ? -17.270 8.783 -10.417 1.00 95.69 115 LYS A C 1
ATOM 881 O O . LYS A 1 115 ? -17.777 7.871 -11.059 1.00 95.69 115 LYS A O 1
ATOM 886 N N . GLY A 1 116 ? -15.974 8.847 -10.103 1.00 94.94 116 GLY A N 1
ATOM 887 C CA . GLY A 1 116 ? -14.981 7.836 -10.495 1.00 94.94 116 GLY A CA 1
ATOM 888 C C . GLY A 1 116 ? -14.943 6.580 -9.616 1.00 94.94 116 GLY A C 1
ATOM 889 O O . GLY A 1 116 ? -14.136 5.704 -9.873 1.00 94.94 116 GLY A O 1
ATOM 890 N N . TRP A 1 117 ? -15.777 6.497 -8.573 1.00 96.38 117 TRP A N 1
ATOM 891 C CA . TRP A 1 117 ? -15.754 5.407 -7.581 1.00 96.38 117 TRP A CA 1
ATOM 892 C C . TRP A 1 117 ? -17.127 4.776 -7.325 1.00 96.38 117 TRP A C 1
ATOM 894 O O . TRP A 1 117 ? -17.223 3.694 -6.759 1.00 96.38 117 TRP A O 1
ATOM 904 N N . LYS A 1 118 ? -18.221 5.425 -7.734 1.00 95.69 118 LYS A N 1
ATOM 905 C CA . LYS A 1 118 ? -19.594 4.963 -7.464 1.00 95.69 118 LYS A CA 1
ATOM 906 C C . LYS A 1 118 ? -19.934 3.563 -7.983 1.00 95.69 118 LYS A C 1
ATOM 908 O O . LYS A 1 118 ? -20.898 2.971 -7.515 1.00 95.69 118 LYS A O 1
ATOM 913 N N . ASN A 1 119 ? -19.165 3.061 -8.947 1.00 95.06 119 ASN A N 1
ATOM 914 C CA . ASN A 1 119 ? -19.347 1.745 -9.554 1.00 95.06 119 ASN A CA 1
ATOM 915 C C . ASN A 1 119 ? -18.242 0.755 -9.141 1.00 95.06 119 ASN A C 1
ATOM 917 O O . ASN A 1 119 ? -18.103 -0.288 -9.769 1.00 95.06 119 ASN A O 1
ATOM 921 N N . THR A 1 120 ? -17.423 1.080 -8.136 1.00 97.06 120 THR A N 1
ATOM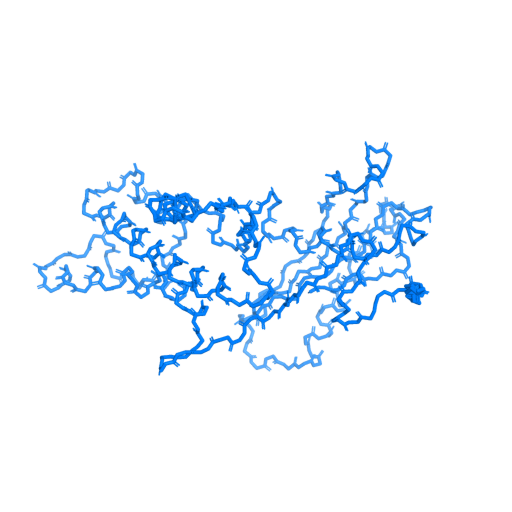 922 C CA . THR A 1 120 ? -16.324 0.209 -7.711 1.00 97.06 120 THR A CA 1
ATOM 923 C C . THR A 1 120 ? -16.867 -1.090 -7.123 1.00 97.06 120 THR A C 1
ATOM 925 O O . THR A 1 120 ? -17.576 -1.086 -6.121 1.00 97.06 120 THR A O 1
ATOM 928 N N . GLU A 1 121 ? -16.478 -2.214 -7.721 1.00 96.38 121 GLU A N 1
ATOM 929 C CA . GLU A 1 121 ? -16.876 -3.559 -7.281 1.00 96.38 121 GLU A CA 1
ATOM 930 C C . GLU A 1 121 ? -15.857 -4.180 -6.318 1.00 96.38 121 GLU A C 1
ATOM 932 O O . GLU A 1 121 ? -16.188 -5.048 -5.509 1.00 96.38 121 GLU A O 1
ATOM 937 N N . ARG A 1 122 ? -14.602 -3.724 -6.388 1.00 97.44 122 ARG A N 1
ATOM 938 C CA . ARG A 1 122 ? -13.492 -4.250 -5.596 1.00 97.44 122 ARG A CA 1
ATOM 939 C C . ARG A 1 122 ? -12.504 -3.157 -5.215 1.00 97.44 122 ARG A C 1
A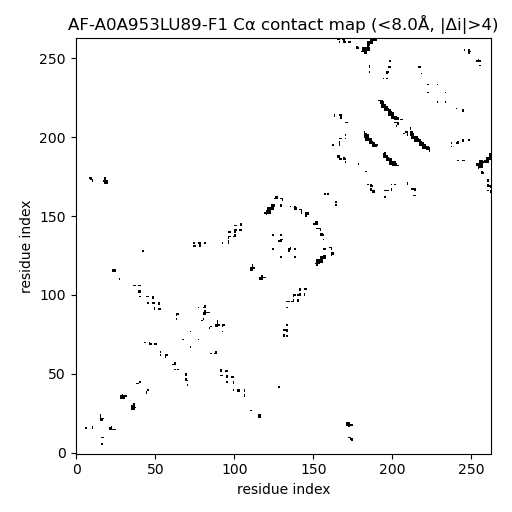TOM 941 O O . ARG A 1 122 ? -12.089 -2.367 -6.056 1.00 97.44 122 ARG A O 1
ATOM 948 N N . ILE A 1 123 ? -12.075 -3.175 -3.960 1.00 96.69 123 ILE A N 1
ATOM 949 C CA . ILE A 1 123 ? -10.998 -2.348 -3.422 1.00 96.69 123 ILE A CA 1
ATOM 950 C C . ILE A 1 123 ? -9.854 -3.265 -3.002 1.00 96.69 123 ILE A C 1
ATOM 952 O O . ILE A 1 123 ? -10.037 -4.209 -2.230 1.00 96.69 123 ILE A O 1
ATOM 956 N N . VAL A 1 124 ? -8.662 -2.957 -3.506 1.00 94.94 124 VAL A N 1
ATOM 957 C CA . VAL A 1 124 ? -7.422 -3.635 -3.137 1.00 94.94 124 VAL A CA 1
ATOM 958 C C . VAL A 1 124 ? -6.649 -2.747 -2.169 1.00 94.94 124 VAL A C 1
ATOM 960 O O . VAL A 1 124 ? -6.290 -1.622 -2.508 1.00 94.94 124 VAL A O 1
ATOM 963 N N . VAL A 1 125 ? -6.383 -3.254 -0.968 1.00 93.25 125 VAL A N 1
ATOM 964 C CA . VAL A 1 125 ? -5.658 -2.529 0.081 1.00 93.25 125 VAL A CA 1
ATOM 965 C C . VAL A 1 125 ? -4.185 -2.921 0.043 1.00 93.25 125 VAL A C 1
ATOM 967 O O . VAL A 1 125 ? -3.814 -4.059 0.345 1.00 93.25 125 VAL A O 1
ATOM 970 N N . GLY A 1 126 ? -3.350 -1.972 -0.375 1.00 89.00 126 GLY A N 1
ATOM 971 C CA . GLY A 1 126 ? -1.898 -2.111 -0.424 1.00 89.00 126 GLY A CA 1
ATOM 972 C C . GLY A 1 126 ? -1.189 -1.617 0.836 1.00 89.00 126 GLY A C 1
ATOM 973 O O . GLY A 1 126 ? -1.778 -1.475 1.908 1.00 89.00 126 GLY A O 1
ATOM 974 N N . GLY A 1 127 ? 0.104 -1.331 0.677 1.00 82.00 127 GLY A N 1
ATOM 975 C CA . GLY A 1 127 ? 0.939 -0.739 1.716 1.00 82.00 127 GLY A CA 1
ATOM 976 C C . GLY A 1 127 ? 1.284 -1.692 2.859 1.00 82.00 127 GLY A C 1
ATOM 977 O O . GLY A 1 127 ? 0.743 -2.788 3.009 1.00 82.00 127 GLY A O 1
ATOM 978 N N . GLY A 1 128 ? 2.214 -1.259 3.710 1.00 78.62 128 GLY A N 1
ATOM 979 C CA . GLY A 1 128 ? 2.718 -2.096 4.796 1.00 78.62 128 GLY A CA 1
ATOM 980 C C . GLY A 1 128 ? 1.665 -2.454 5.851 1.00 78.62 128 GLY A C 1
ATOM 981 O O . GLY A 1 128 ? 1.939 -3.311 6.687 1.00 78.62 128 GLY A O 1
ATOM 982 N N . PHE A 1 129 ? 0.497 -1.809 5.867 1.00 73.62 129 PHE A N 1
ATOM 983 C CA . PHE A 1 129 ? -0.552 -2.089 6.848 1.00 73.62 129 PHE A CA 1
ATOM 984 C C . PHE A 1 129 ? -1.102 -3.513 6.701 1.00 73.62 129 PHE A C 1
ATOM 986 O O . PHE A 1 129 ? -1.191 -4.222 7.694 1.00 73.62 129 PHE A O 1
ATOM 993 N N . ARG A 1 130 ? -1.309 -4.004 5.470 1.00 80.94 130 ARG A N 1
ATOM 994 C CA . ARG A 1 130 ? -1.709 -5.405 5.234 1.00 80.94 130 ARG A CA 1
ATOM 995 C C . ARG A 1 130 ? -0.645 -6.429 5.631 1.00 80.94 130 ARG A C 1
ATOM 997 O O . ARG A 1 130 ? -0.914 -7.621 5.595 1.00 80.94 130 ARG A O 1
ATOM 1004 N N . ALA A 1 131 ? 0.593 -6.015 5.918 1.00 81.88 131 ALA A N 1
ATOM 1005 C CA . ALA A 1 131 ? 1.700 -6.926 6.224 1.00 81.88 131 ALA A CA 1
ATOM 1006 C C . ALA A 1 131 ? 1.690 -7.460 7.669 1.00 81.88 131 ALA A C 1
ATOM 1008 O O . ALA A 1 131 ? 2.670 -8.065 8.093 1.00 81.88 131 ALA A O 1
ATOM 1009 N N . SER A 1 132 ? 0.614 -7.229 8.423 1.00 90.88 132 SER A N 1
ATOM 1010 C CA . SER A 1 132 ? 0.420 -7.756 9.773 1.00 90.88 132 SER A CA 1
ATOM 1011 C C . SER A 1 132 ? -0.972 -8.356 9.930 1.00 90.88 132 SER A C 1
ATOM 1013 O O . SER A 1 132 ? -1.902 -7.998 9.199 1.00 90.88 132 SER A O 1
ATOM 1015 N N . ARG A 1 133 ? -1.135 -9.242 10.916 1.00 93.44 133 ARG A N 1
ATOM 1016 C CA . ARG A 1 133 ? -2.427 -9.873 11.199 1.00 93.44 133 ARG A CA 1
ATOM 1017 C C . ARG A 1 133 ? -3.476 -8.846 11.618 1.00 93.44 133 ARG A C 1
ATOM 1019 O O . ARG A 1 133 ? -4.623 -8.936 11.187 1.00 93.44 133 ARG A O 1
ATOM 1026 N N . VAL A 1 134 ? -3.085 -7.848 12.406 1.00 95.38 134 VAL A N 1
ATOM 1027 C CA . VAL A 1 134 ? -3.940 -6.706 12.763 1.00 95.38 134 VAL A CA 1
ATOM 1028 C C . VAL A 1 134 ? -4.473 -5.991 11.517 1.00 95.38 134 VAL A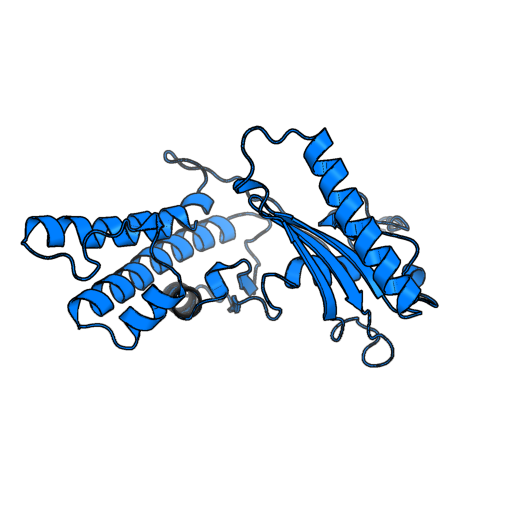 C 1
ATOM 1030 O O . VAL A 1 134 ? -5.670 -5.724 11.434 1.00 95.38 134 VAL A O 1
ATOM 1033 N N . GLY A 1 135 ? -3.627 -5.740 10.514 1.00 94.44 135 GLY A N 1
ATOM 1034 C CA . GLY A 1 135 ? -4.064 -5.096 9.276 1.00 94.44 135 GLY A CA 1
ATOM 1035 C C . GLY A 1 135 ? -5.015 -5.957 8.445 1.00 94.44 135 GLY A C 1
ATOM 1036 O O . GLY A 1 135 ? -5.999 -5.446 7.914 1.00 94.44 135 GLY A O 1
ATOM 1037 N N . GLU A 1 136 ? -4.782 -7.271 8.371 1.00 94.12 136 GLU A N 1
ATOM 1038 C CA . GLU A 1 136 ? -5.726 -8.204 7.737 1.00 94.12 136 GLU A CA 1
ATOM 1039 C C . GLU A 1 136 ? -7.094 -8.203 8.429 1.00 94.12 136 GLU A C 1
ATOM 1041 O O . GLU A 1 136 ? -8.129 -8.235 7.760 1.00 94.12 136 GLU A O 1
ATOM 1046 N N . LEU A 1 137 ? -7.107 -8.154 9.764 1.00 96.44 137 LEU A N 1
ATOM 1047 C CA . LEU A 1 137 ? -8.339 -8.110 10.545 1.00 96.44 137 LEU A CA 1
ATOM 1048 C C . LEU A 1 137 ? -9.101 -6.810 10.328 1.00 96.44 137 LEU A C 1
ATOM 1050 O O . LEU A 1 137 ? -10.317 -6.873 10.194 1.00 96.44 137 LEU A O 1
ATOM 1054 N N . VAL A 1 138 ? -8.415 -5.672 10.215 1.00 97.25 138 VAL A N 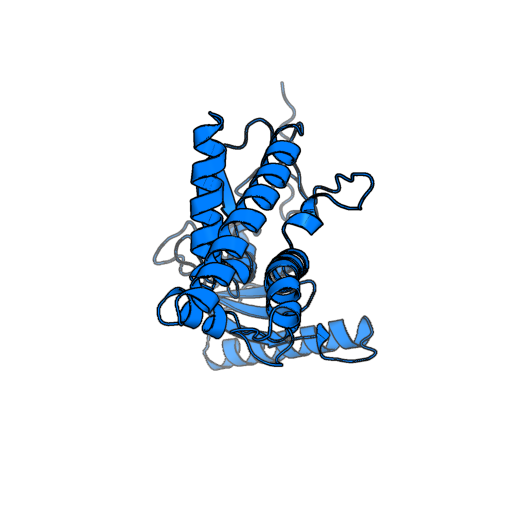1
ATOM 1055 C CA . VAL A 1 138 ? -9.057 -4.410 9.829 1.00 97.25 138 VAL A CA 1
ATOM 1056 C C . VAL A 1 138 ? -9.719 -4.530 8.458 1.00 97.25 138 VAL A C 1
ATOM 1058 O O . VAL A 1 138 ? -10.900 -4.232 8.322 1.00 97.25 138 VAL A O 1
ATOM 1061 N N . ILE A 1 139 ? -9.004 -5.025 7.442 1.00 96.44 139 ILE A N 1
ATOM 1062 C CA . ILE A 1 139 ? -9.561 -5.206 6.088 1.00 96.44 139 ILE A CA 1
ATOM 1063 C C . ILE A 1 139 ? -10.806 -6.105 6.143 1.00 96.44 139 ILE A C 1
ATOM 1065 O O . ILE A 1 139 ? -11.858 -5.771 5.591 1.00 96.44 139 ILE A O 1
ATOM 1069 N N . GLY A 1 140 ? -10.712 -7.236 6.846 1.00 96.19 140 GLY A N 1
ATOM 1070 C CA . GLY A 1 140 ? -11.832 -8.156 7.028 1.00 96.19 140 GLY A CA 1
ATOM 1071 C C . GLY A 1 140 ? -13.001 -7.522 7.784 1.00 96.19 140 GLY A C 1
ATOM 1072 O O . GLY A 1 140 ? -14.155 -7.671 7.380 1.00 96.19 140 GLY A O 1
ATOM 1073 N N . ARG A 1 141 ? -12.724 -6.775 8.852 1.00 97.69 141 ARG A N 1
ATOM 1074 C CA . ARG A 1 141 ? -13.747 -6.153 9.688 1.00 97.69 141 ARG A CA 1
ATOM 1075 C C . ARG A 1 141 ? -14.448 -5.003 8.971 1.00 97.69 141 ARG A C 1
ATOM 1077 O O . ARG A 1 141 ? -15.677 -4.971 8.970 1.00 97.69 141 ARG A O 1
ATOM 1084 N N . THR A 1 142 ? -13.717 -4.143 8.267 1.00 98.38 142 THR A N 1
ATOM 1085 C CA . THR A 1 142 ? -14.298 -3.135 7.369 1.00 98.38 142 THR A CA 1
ATOM 1086 C C . THR A 1 142 ? -15.182 -3.785 6.303 1.00 98.38 142 THR A C 1
ATOM 1088 O O . THR A 1 142 ? -16.280 -3.294 6.046 1.00 98.38 142 THR A O 1
ATOM 1091 N N . SER A 1 143 ? -14.771 -4.921 5.722 1.00 97.38 143 SER A N 1
ATOM 1092 C CA . SER A 1 143 ? -15.606 -5.679 4.774 1.00 97.38 143 SER A CA 1
ATOM 1093 C C . SER A 1 143 ? -16.940 -6.106 5.399 1.00 97.38 143 SER A C 1
ATOM 1095 O O . SER A 1 143 ? -17.991 -5.958 4.776 1.00 97.38 143 SER A O 1
ATOM 1097 N N . VAL A 1 144 ? -16.924 -6.593 6.646 1.00 97.94 144 VAL A N 1
ATOM 1098 C CA . VAL A 1 144 ? -18.145 -6.956 7.386 1.00 97.94 144 VAL A CA 1
ATOM 1099 C C . VAL A 1 144 ? -19.041 -5.736 7.615 1.00 97.94 144 VAL A C 1
ATOM 1101 O O . VAL A 1 144 ? -20.241 -5.828 7.370 1.00 97.94 144 VAL A O 1
ATOM 1104 N N . ILE A 1 145 ? -18.472 -4.602 8.035 1.00 98.50 145 ILE A N 1
ATOM 1105 C CA . ILE A 1 145 ? -19.212 -3.351 8.273 1.00 98.50 145 ILE A CA 1
ATOM 1106 C C . ILE A 1 145 ? -19.910 -2.880 6.990 1.00 98.50 145 ILE A C 1
ATOM 1108 O O . ILE A 1 145 ? -21.114 -2.638 6.990 1.00 98.50 145 ILE A O 1
ATOM 1112 N N . LEU A 1 146 ? -19.184 -2.812 5.871 1.00 98.25 146 LEU A N 1
ATOM 1113 C CA . LEU A 1 146 ? -19.746 -2.377 4.589 1.00 98.25 146 LEU A CA 1
ATOM 1114 C C . LEU A 1 146 ? -20.864 -3.313 4.103 1.00 98.25 146 LEU A C 1
ATOM 1116 O O . LEU A 1 146 ? -21.899 -2.847 3.627 1.00 98.25 146 LEU A O 1
ATOM 1120 N N . LYS A 1 147 ? -20.697 -4.631 4.265 1.00 97.06 147 LYS A N 1
ATOM 1121 C CA . LYS A 1 147 ? -21.727 -5.616 3.898 1.00 97.06 147 LYS A CA 1
ATOM 1122 C C . LYS A 1 147 ? -22.979 -5.506 4.764 1.00 97.06 147 LYS A C 1
ATOM 1124 O O . LYS A 1 147 ? -24.076 -5.666 4.232 1.00 97.06 147 LYS A O 1
ATOM 1129 N N . ALA A 1 148 ? -22.827 -5.228 6.059 1.00 97.69 148 ALA A N 1
ATOM 1130 C CA . ALA A 1 148 ? -23.956 -4.999 6.961 1.00 97.69 148 ALA A CA 1
ATOM 1131 C C . ALA A 1 148 ? -24.801 -3.788 6.523 1.00 97.69 148 ALA A C 1
ATOM 1133 O O . ALA A 1 148 ? -26.024 -3.833 6.619 1.00 97.69 148 ALA A O 1
ATOM 1134 N N . ASP A 1 149 ? -24.166 -2.772 5.933 1.00 96.69 149 ASP A N 1
ATOM 1135 C CA . ASP A 1 149 ? -24.833 -1.599 5.350 1.00 96.69 149 ASP A CA 1
ATOM 1136 C C . ASP A 1 149 ? -25.395 -1.838 3.934 1.00 96.69 149 ASP A C 1
ATOM 1138 O O . ASP A 1 149 ? -25.860 -0.909 3.272 1.00 96.69 149 ASP A O 1
ATOM 1142 N N . GLY A 1 150 ? -25.324 -3.068 3.417 1.00 96.94 150 GLY A N 1
ATOM 1143 C CA . GLY A 1 150 ? -25.774 -3.403 2.065 1.00 96.94 150 GLY A CA 1
ATOM 1144 C C . GLY A 1 150 ? -24.838 -2.929 0.945 1.00 96.94 150 GLY A C 1
ATOM 1145 O O . GLY A 1 150 ? -25.209 -3.004 -0.229 1.00 96.94 150 GLY A O 1
ATOM 1146 N N . ILE A 1 151 ? -23.622 -2.477 1.269 1.00 97.25 151 ILE A N 1
ATOM 1147 C CA . ILE A 1 151 ? -22.615 -2.065 0.286 1.00 97.25 151 ILE A CA 1
ATOM 1148 C C . ILE A 1 151 ? -21.895 -3.313 -0.229 1.00 97.25 151 ILE A C 1
ATOM 1150 O O . ILE A 1 151 ? -21.104 -3.951 0.468 1.00 97.25 151 ILE A O 1
ATOM 1154 N N . LYS A 1 152 ? -22.178 -3.672 -1.483 1.00 93.44 152 LYS A N 1
ATOM 1155 C CA . LYS A 1 152 ? -21.622 -4.856 -2.148 1.00 93.44 152 LYS A CA 1
ATOM 1156 C C . LYS A 1 152 ? -20.278 -4.532 -2.793 1.00 93.44 152 LYS A C 1
ATOM 1158 O O . LYS A 1 152 ? -20.212 -4.308 -3.996 1.00 93.44 152 LYS A O 1
ATOM 1163 N N . ILE A 1 153 ? -19.226 -4.500 -1.981 1.00 95.75 153 ILE A N 1
ATOM 1164 C CA . ILE A 1 153 ? -17.855 -4.291 -2.448 1.00 95.75 153 ILE A CA 1
ATOM 1165 C C . ILE A 1 153 ? -16.919 -5.356 -1.883 1.00 95.75 153 ILE A C 1
ATOM 1167 O O . ILE A 1 153 ? -16.970 -5.690 -0.695 1.00 95.75 153 ILE A O 1
ATOM 1171 N N . ASP A 1 154 ? -16.051 -5.890 -2.735 1.00 95.88 154 ASP A N 1
ATOM 1172 C CA . ASP A 1 154 ? -14.993 -6.800 -2.314 1.00 95.88 154 ASP A CA 1
ATOM 1173 C C . ASP A 1 154 ? -13.814 -5.988 -1.777 1.00 95.88 154 ASP A C 1
ATOM 1175 O O . ASP A 1 154 ? -13.119 -5.319 -2.536 1.00 95.88 154 ASP A O 1
ATOM 1179 N N . LEU A 1 155 ? -13.557 -6.061 -0.473 1.00 96.06 155 LEU A N 1
ATOM 1180 C CA . LEU A 1 155 ? -12.381 -5.451 0.146 1.00 96.06 155 LEU A CA 1
ATOM 1181 C C . LEU A 1 155 ? -11.334 -6.534 0.421 1.00 96.06 155 LEU A C 1
ATOM 1183 O O . LEU A 1 155 ? -11.572 -7.429 1.233 1.00 96.06 155 LEU A O 1
ATOM 1187 N N . VAL A 1 156 ? -10.199 -6.474 -0.279 1.00 93.44 156 VAL A N 1
ATOM 1188 C CA . VAL A 1 156 ? -9.163 -7.520 -0.248 1.00 93.44 156 VAL A CA 1
ATOM 1189 C C . VAL A 1 156 ? -7.761 -6.925 -0.101 1.00 93.44 156 VAL A C 1
ATOM 1191 O O . VAL A 1 156 ? -7.508 -5.830 -0.604 1.00 93.44 156 VAL A O 1
ATOM 1194 N N . PRO A 1 157 ? -6.818 -7.623 0.553 1.00 92.44 157 PRO A N 1
ATOM 1195 C CA . PRO A 1 157 ? -5.424 -7.199 0.560 1.00 92.44 157 PRO A CA 1
ATOM 1196 C C . PRO A 1 157 ? -4.799 -7.343 -0.833 1.00 92.44 157 PRO A C 1
ATOM 1198 O O . PRO A 1 157 ? -5.203 -8.189 -1.638 1.00 92.44 157 PRO A O 1
ATOM 1201 N N . ILE A 1 158 ? -3.772 -6.541 -1.113 1.00 91.56 158 ILE A N 1
ATOM 1202 C CA . ILE A 1 158 ? -2.956 -6.723 -2.313 1.00 91.56 158 ILE A CA 1
ATOM 1203 C C . ILE A 1 158 ? -2.279 -8.098 -2.302 1.00 91.56 158 ILE A C 1
ATOM 1205 O O . ILE A 1 158 ? -1.746 -8.542 -1.284 1.00 91.56 158 ILE A O 1
ATOM 1209 N N . ARG A 1 159 ? -2.326 -8.781 -3.454 1.00 89.56 159 ARG A N 1
ATOM 1210 C CA . ARG A 1 159 ? -1.852 -10.168 -3.593 1.00 89.56 159 ARG A CA 1
ATOM 1211 C C . ARG A 1 159 ? -0.336 -10.311 -3.448 1.00 89.56 159 ARG A C 1
ATOM 1213 O O . ARG A 1 159 ? 0.131 -11.328 -2.952 1.00 89.56 159 ARG A O 1
ATOM 1220 N N . ASN A 1 160 ? 0.408 -9.323 -3.938 1.00 91.12 160 ASN A N 1
ATOM 1221 C CA . ASN A 1 160 ? 1.866 -9.321 -3.904 1.00 91.12 160 ASN A CA 1
ATOM 1222 C C . ASN A 1 160 ? 2.333 -8.763 -2.561 1.00 91.12 160 ASN A C 1
ATOM 1224 O O . ASN A 1 160 ? 1.575 -8.068 -1.878 1.00 91.12 160 ASN A O 1
ATOM 1228 N N . ASP A 1 161 ? 3.576 -9.049 -2.187 1.00 90.44 161 ASP A N 1
ATOM 1229 C CA . ASP A 1 161 ? 4.162 -8.393 -1.025 1.00 90.44 161 ASP A CA 1
ATOM 1230 C C . ASP A 1 161 ? 4.126 -6.859 -1.208 1.00 90.44 161 ASP A C 1
ATOM 1232 O O . ASP A 1 161 ? 4.390 -6.387 -2.318 1.00 90.44 161 ASP A O 1
ATOM 1236 N N . PRO A 1 162 ? 3.758 -6.060 -0.188 1.00 86.62 162 PRO A N 1
ATOM 1237 C CA . PRO A 1 162 ? 3.679 -4.611 -0.321 1.00 86.62 162 PRO A CA 1
ATOM 1238 C C . PRO A 1 162 ? 4.986 -3.951 -0.757 1.00 86.62 162 PRO A C 1
ATOM 1240 O O . PRO A 1 162 ? 4.917 -2.934 -1.440 1.00 86.62 162 PRO A O 1
ATOM 1243 N N . ASP A 1 163 ? 6.144 -4.517 -0.401 1.00 88.88 163 ASP A N 1
ATOM 1244 C CA . ASP A 1 163 ? 7.445 -3.996 -0.833 1.00 88.88 163 ASP A CA 1
ATOM 1245 C C . ASP A 1 163 ? 7.755 -4.330 -2.304 1.00 88.88 163 ASP A C 1
ATOM 1247 O O . ASP A 1 163 ? 8.591 -3.687 -2.934 1.00 88.88 163 ASP A O 1
ATOM 1251 N N . GLU A 1 164 ? 7.054 -5.302 -2.886 1.00 93.25 164 GLU A N 1
ATOM 1252 C CA . GLU A 1 164 ? 7.242 -5.738 -4.272 1.00 93.25 164 GLU A CA 1
ATOM 1253 C C . GLU A 1 164 ? 6.138 -5.248 -5.213 1.00 93.25 164 GLU A C 1
ATOM 1255 O O . GLU A 1 164 ? 6.333 -5.165 -6.427 1.00 93.25 164 GLU A O 1
ATOM 1260 N N . ALA A 1 165 ? 4.956 -4.942 -4.679 1.00 92.38 165 ALA A N 1
ATOM 1261 C CA . ALA A 1 165 ? 3.761 -4.698 -5.470 1.00 92.38 165 ALA A CA 1
ATOM 1262 C C . ALA A 1 165 ? 3.907 -3.515 -6.438 1.00 92.38 165 ALA A C 1
ATOM 1264 O O . ALA A 1 165 ? 3.501 -3.643 -7.594 1.00 92.38 165 ALA A O 1
ATOM 1265 N N . GLY A 1 166 ? 4.509 -2.405 -5.992 1.00 92.38 166 GLY A N 1
ATOM 1266 C CA . GLY A 1 166 ? 4.782 -1.238 -6.841 1.00 92.38 166 GLY A CA 1
ATOM 1267 C C . GLY A 1 166 ? 5.766 -1.563 -7.968 1.00 92.38 166 GLY A C 1
ATOM 1268 O O . GLY A 1 166 ? 5.499 -1.274 -9.134 1.00 92.38 166 GLY A O 1
ATOM 1269 N N . LEU A 1 167 ? 6.843 -2.288 -7.643 1.00 95.62 167 LEU A N 1
ATOM 1270 C CA . LEU A 1 167 ? 7.844 -2.737 -8.615 1.00 95.62 167 LEU A CA 1
ATOM 1271 C C . LEU A 1 167 ? 7.220 -3.652 -9.680 1.00 95.62 167 LEU A C 1
ATOM 1273 O O . LEU A 1 167 ? 7.424 -3.448 -10.875 1.00 95.62 167 LEU A O 1
ATOM 1277 N N . ILE A 1 168 ? 6.413 -4.633 -9.267 1.00 95.31 168 ILE A N 1
ATOM 1278 C CA . ILE A 1 168 ? 5.701 -5.528 -10.191 1.00 95.31 168 ILE A CA 1
ATOM 1279 C C . ILE A 1 168 ? 4.666 -4.750 -11.015 1.00 95.31 168 ILE A C 1
ATOM 1281 O O . ILE A 1 168 ? 4.481 -5.036 -12.195 1.00 95.31 168 ILE A O 1
ATOM 1285 N N . GLY A 1 169 ? 4.010 -3.739 -10.443 1.00 92.25 169 GLY A N 1
ATOM 1286 C CA . GLY A 1 169 ? 3.075 -2.878 -11.169 1.00 92.25 169 GLY A CA 1
ATOM 1287 C C . GLY A 1 169 ? 3.695 -2.248 -12.420 1.00 92.25 169 GLY A C 1
ATOM 1288 O O . GLY A 1 169 ? 3.040 -2.189 -13.460 1.00 92.25 169 GLY A O 1
ATOM 1289 N N . ALA A 1 170 ? 4.978 -1.880 -12.364 1.00 91.88 170 ALA A N 1
ATOM 1290 C CA . ALA A 1 170 ? 5.685 -1.226 -13.462 1.00 91.88 170 ALA A CA 1
ATOM 1291 C C . ALA A 1 170 ? 5.675 -2.029 -14.778 1.00 91.88 170 ALA A C 1
ATOM 1293 O O . ALA A 1 170 ? 5.555 -1.440 -15.855 1.00 91.88 170 ALA A O 1
ATOM 1294 N N . VAL A 1 171 ? 5.730 -3.368 -14.724 1.00 92.19 171 VAL A N 1
ATOM 1295 C CA . VAL A 1 171 ? 5.684 -4.192 -15.949 1.00 92.19 171 VAL A CA 1
ATOM 1296 C C . VAL A 1 171 ? 4.305 -4.168 -16.614 1.00 92.19 171 VAL A C 1
ATOM 1298 O O . VAL A 1 171 ? 4.198 -4.386 -17.816 1.00 92.19 171 VAL A O 1
ATOM 1301 N N . HIS A 1 172 ? 3.244 -3.86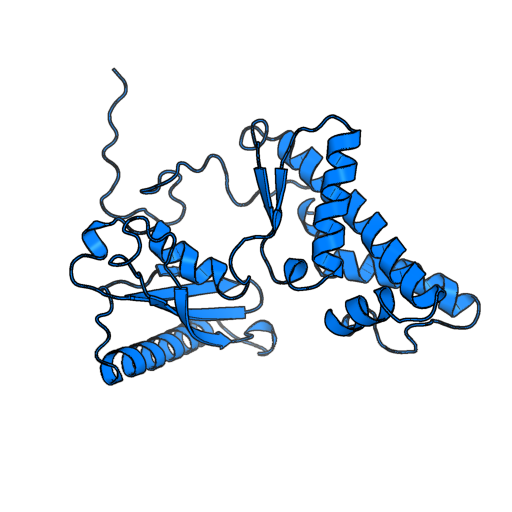6 -15.867 1.00 90.38 172 HIS A N 1
ATOM 1302 C CA . HIS A 1 172 ? 1.884 -3.788 -16.404 1.00 90.38 172 HIS A CA 1
ATOM 1303 C C . HIS A 1 172 ? 1.563 -2.426 -17.039 1.00 90.38 172 HIS A C 1
ATOM 1305 O O . HIS A 1 172 ? 0.587 -2.314 -17.781 1.00 90.38 172 HIS A O 1
ATOM 1311 N N . LEU A 1 173 ? 2.386 -1.403 -16.783 1.00 87.56 173 LEU A N 1
ATOM 1312 C CA . LEU A 1 173 ? 2.234 -0.061 -17.360 1.00 87.56 173 LEU A CA 1
ATOM 1313 C C . LEU A 1 173 ? 2.910 0.073 -18.731 1.00 87.56 173 LEU A C 1
ATOM 1315 O O . LEU A 1 173 ? 2.567 0.960 -19.513 1.00 87.56 173 LEU A O 1
ATOM 1319 N N . ALA A 1 174 ? 3.859 -0.813 -19.034 1.00 86.00 174 ALA A N 1
ATOM 1320 C CA . ALA A 1 174 ? 4.606 -0.799 -20.279 1.00 86.00 174 ALA A CA 1
ATOM 1321 C C . ALA A 1 174 ? 3.937 -1.675 -21.362 1.00 86.00 174 ALA A C 1
ATOM 1323 O O . ALA A 1 174 ? 3.503 -2.796 -21.089 1.00 86.00 174 ALA A O 1
ATOM 1324 N N . PRO A 1 175 ? 3.849 -1.213 -22.623 1.00 84.69 175 PRO A N 1
ATOM 1325 C CA . PRO A 1 175 ? 3.403 -2.031 -23.744 1.00 84.69 175 PRO A CA 1
ATOM 1326 C C . PRO A 1 175 ? 4.280 -3.269 -23.969 1.00 84.69 175 PRO A C 1
ATOM 1328 O O . PRO A 1 175 ? 5.510 -3.214 -23.925 1.00 84.69 175 PRO A O 1
ATOM 1331 N N . LYS A 1 176 ? 3.630 -4.378 -24.345 1.00 84.38 176 LYS A N 1
ATOM 1332 C CA . LYS A 1 176 ? 4.269 -5.695 -24.495 1.00 84.38 176 LYS A CA 1
ATOM 1333 C C . LYS A 1 176 ? 5.473 -5.723 -25.442 1.00 84.38 176 LYS A C 1
ATOM 1335 O O . LYS A 1 176 ? 6.390 -6.513 -25.236 1.00 84.38 176 LYS A O 1
ATOM 1340 N N . TRP A 1 177 ? 5.487 -4.883 -26.480 1.00 85.56 177 TRP A N 1
ATOM 1341 C CA . TRP A 1 177 ? 6.575 -4.863 -27.463 1.00 85.56 177 TRP A CA 1
ATOM 1342 C C . TRP A 1 177 ? 7.925 -4.461 -26.847 1.00 85.56 177 TRP A C 1
ATOM 1344 O O . TRP A 1 177 ? 8.955 -4.932 -27.327 1.00 85.56 177 TRP A O 1
ATOM 1354 N N . MET A 1 178 ? 7.931 -3.681 -25.757 1.00 88.62 178 MET A N 1
ATOM 1355 C CA . MET A 1 178 ? 9.162 -3.290 -25.054 1.00 88.62 178 MET A CA 1
ATOM 1356 C C . MET A 1 178 ? 9.855 -4.460 -24.348 1.00 88.62 178 MET A C 1
ATOM 1358 O O . MET A 1 178 ? 11.043 -4.386 -24.047 1.00 88.62 178 MET A O 1
ATOM 1362 N N . PHE A 1 179 ? 9.144 -5.565 -24.125 1.00 90.88 179 PHE A N 1
ATOM 1363 C CA . PHE A 1 179 ? 9.682 -6.757 -23.471 1.00 90.88 179 PHE A CA 1
ATOM 1364 C C . PHE A 1 179 ? 10.323 -7.753 -24.436 1.00 90.88 179 PHE A C 1
ATOM 1366 O O . PHE A 1 179 ? 10.947 -8.723 -24.006 1.00 90.88 179 PHE A O 1
ATOM 1373 N N . LYS A 1 180 ? 10.180 -7.550 -25.751 1.00 87.00 180 LYS A N 1
ATOM 1374 C CA . LYS A 1 180 ? 10.664 -8.510 -26.745 1.00 87.00 180 LYS A CA 1
ATOM 1375 C C . LYS A 1 180 ? 12.177 -8.697 -26.606 1.00 87.00 180 LYS A C 1
ATOM 1377 O O . LYS A 1 180 ? 12.915 -7.721 -26.647 1.00 87.00 180 LYS A O 1
ATOM 1382 N N . ALA A 1 181 ? 12.611 -9.954 -26.488 1.00 90.75 181 ALA A N 1
ATOM 1383 C CA . ALA A 1 181 ? 14.008 -10.369 -26.295 1.00 90.75 181 ALA A CA 1
ATOM 1384 C C . ALA A 1 181 ? 14.658 -9.983 -24.946 1.00 90.75 181 ALA A C 1
ATOM 1386 O O . ALA A 1 181 ? 15.868 -10.152 -24.796 1.00 90.75 181 ALA A O 1
ATOM 1387 N N . HIS A 1 182 ? 13.865 -9.545 -23.964 1.00 95.94 182 HIS A N 1
ATOM 1388 C CA . HIS A 1 182 ? 14.327 -9.216 -22.615 1.00 95.94 182 HIS A CA 1
ATOM 1389 C C . HIS A 1 182 ? 13.691 -10.142 -21.572 1.00 95.94 182 HIS A C 1
ATOM 1391 O O . HIS A 1 182 ? 12.637 -10.738 -21.798 1.00 95.94 182 HIS A O 1
ATOM 1397 N N . GLU A 1 183 ? 14.348 -10.277 -20.426 1.00 96.75 183 GLU A N 1
ATOM 1398 C CA . GLU A 1 183 ? 13.949 -11.185 -19.343 1.00 96.75 183 GLU A CA 1
ATOM 1399 C C . GLU A 1 183 ? 13.485 -10.431 -18.097 1.00 96.75 183 GLU A C 1
ATOM 1401 O O . GLU A 1 183 ? 12.679 -10.953 -17.323 1.00 96.75 183 GLU A O 1
ATOM 1406 N N . ALA A 1 184 ? 13.944 -9.191 -17.925 1.00 97.94 184 ALA A N 1
ATOM 1407 C CA . ALA A 1 184 ? 13.638 -8.363 -16.769 1.00 97.94 184 ALA A CA 1
ATOM 1408 C C . ALA A 1 184 ? 13.604 -6.866 -17.109 1.00 97.94 184 ALA A C 1
ATOM 1410 O O . ALA A 1 184 ? 14.053 -6.446 -18.175 1.00 97.94 184 ALA A O 1
ATOM 1411 N N . ILE A 1 185 ? 13.098 -6.057 -16.179 1.00 97.69 185 ILE A N 1
ATOM 1412 C CA . ILE A 1 185 ? 13.222 -4.592 -16.187 1.00 97.69 185 ILE A CA 1
ATOM 1413 C C . ILE A 1 185 ? 13.837 -4.104 -14.880 1.00 97.69 185 ILE A C 1
ATOM 1415 O O . ILE A 1 185 ? 13.815 -4.819 -13.877 1.00 97.69 1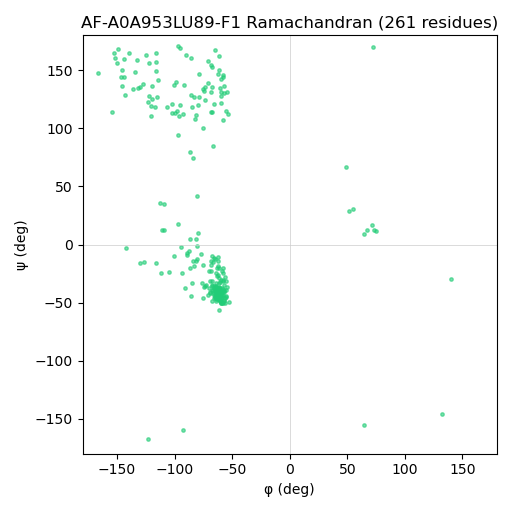85 ILE A O 1
ATOM 1419 N N . LEU A 1 186 ? 14.320 -2.864 -14.874 1.00 98.06 186 LEU A N 1
ATOM 1420 C CA . LEU A 1 186 ? 14.466 -2.114 -13.631 1.00 98.06 186 LEU A CA 1
ATOM 1421 C C . LEU A 1 186 ? 13.136 -1.420 -13.318 1.00 98.06 186 LEU A C 1
ATOM 1423 O O . LEU A 1 186 ? 12.566 -0.745 -14.176 1.00 98.06 186 LEU A O 1
ATOM 1427 N N . GLY A 1 187 ? 12.649 -1.606 -12.099 1.00 96.88 187 GLY A N 1
ATOM 1428 C CA . GLY A 1 187 ? 11.479 -0.931 -11.551 1.00 96.88 187 GLY A CA 1
ATOM 1429 C C . GLY A 1 187 ? 11.871 -0.050 -10.372 1.00 96.88 187 GLY A C 1
ATOM 1430 O O . GLY A 1 187 ? 12.818 -0.370 -9.651 1.00 96.88 187 GLY A O 1
ATOM 1431 N N . VAL A 1 188 ? 11.136 1.036 -10.175 1.00 96.75 188 VAL A N 1
ATOM 1432 C CA . VAL A 1 188 ? 11.255 1.956 -9.047 1.00 96.75 188 VAL A CA 1
ATOM 1433 C C . VAL A 1 188 ? 9.864 2.221 -8.484 1.00 96.75 188 VAL A C 1
ATOM 1435 O O . VAL A 1 188 ? 8.933 2.458 -9.249 1.00 96.75 188 VAL A O 1
ATOM 1438 N N . ASP A 1 189 ? 9.753 2.179 -7.161 1.00 94.75 189 ASP A N 1
ATOM 1439 C CA . ASP A 1 189 ? 8.579 2.574 -6.379 1.00 94.75 189 ASP A CA 1
ATOM 1440 C C . ASP A 1 189 ? 8.994 3.707 -5.429 1.00 94.75 189 ASP A C 1
ATOM 1442 O O . ASP A 1 189 ? 9.808 3.509 -4.516 1.00 94.75 189 ASP A O 1
ATOM 1446 N N . ILE A 1 190 ? 8.484 4.909 -5.696 1.00 92.44 190 ILE A N 1
ATOM 1447 C CA . ILE A 1 190 ? 8.772 6.134 -4.950 1.00 92.44 190 ILE A CA 1
ATOM 1448 C C . ILE A 1 190 ? 7.648 6.357 -3.937 1.00 92.44 190 ILE A C 1
ATOM 1450 O O . ILE A 1 190 ? 6.617 6.964 -4.218 1.00 92.44 190 ILE A O 1
ATOM 1454 N N . GLY A 1 191 ? 7.865 5.888 -2.711 1.00 88.94 191 GLY A N 1
ATOM 1455 C CA . GLY A 1 191 ? 6.942 6.092 -1.604 1.00 88.94 191 GLY A CA 1
ATOM 1456 C C . GLY A 1 191 ? 7.229 7.359 -0.796 1.00 88.94 191 GLY A C 1
ATOM 1457 O O . GLY A 1 191 ? 8.339 7.895 -0.781 1.00 88.94 191 GLY A O 1
ATOM 1458 N N . GLY A 1 192 ? 6.236 7.775 -0.005 1.00 86.44 192 GLY A N 1
ATOM 1459 C CA . GLY A 1 192 ? 6.351 8.941 0.881 1.00 86.44 192 GLY A CA 1
ATOM 1460 C C . GLY A 1 192 ? 7.432 8.827 1.964 1.00 86.44 192 GLY A C 1
ATOM 1461 O O . GLY A 1 192 ? 7.878 9.844 2.474 1.00 86.44 192 GLY A O 1
ATOM 1462 N N . THR A 1 193 ? 7.881 7.613 2.301 1.00 88.00 193 THR A N 1
ATOM 1463 C CA . THR A 1 193 ? 8.937 7.381 3.307 1.00 88.00 193 THR A CA 1
ATOM 1464 C C . THR A 1 193 ? 10.099 6.523 2.816 1.00 88.00 193 THR A C 1
ATOM 1466 O O . THR A 1 193 ? 11.140 6.476 3.465 1.00 88.00 193 THR A O 1
ATOM 1469 N N . ASN A 1 194 ? 9.939 5.819 1.691 1.00 92.00 194 ASN A N 1
ATOM 1470 C CA . ASN A 1 194 ? 10.960 4.906 1.183 1.00 92.00 194 ASN A CA 1
ATOM 1471 C C . ASN A 1 194 ? 11.003 4.937 -0.338 1.00 92.00 194 ASN A C 1
ATOM 1473 O O . ASN A 1 194 ? 9.949 4.976 -0.971 1.00 92.00 194 ASN A O 1
ATOM 1477 N N . PHE A 1 195 ? 12.199 4.816 -0.906 1.00 94.94 195 PHE A N 1
ATOM 1478 C CA . PHE A 1 195 ? 12.386 4.454 -2.307 1.00 94.94 195 PHE A CA 1
ATOM 1479 C C . PHE A 1 195 ? 12.738 2.977 -2.390 1.00 94.94 195 PHE A C 1
ATOM 1481 O O . PHE A 1 195 ? 13.560 2.472 -1.620 1.00 94.94 195 PHE A O 1
ATOM 1488 N N . ARG A 1 196 ? 12.142 2.283 -3.352 1.00 96.44 196 ARG A N 1
ATOM 1489 C CA . ARG A 1 196 ? 12.531 0.923 -3.714 1.00 96.44 196 ARG A CA 1
ATOM 1490 C C . ARG A 1 196 ? 12.964 0.922 -5.163 1.00 96.44 196 ARG A C 1
ATOM 1492 O O . ARG A 1 196 ? 12.292 1.504 -6.005 1.00 96.44 196 ARG A O 1
ATOM 1499 N N . ALA A 1 197 ? 14.063 0.245 -5.455 1.00 98.12 197 ALA A N 1
ATOM 1500 C CA . ALA A 1 197 ? 14.475 -0.049 -6.819 1.00 98.12 197 ALA A CA 1
ATOM 1501 C C . ALA A 1 197 ? 14.723 -1.547 -6.927 1.00 98.12 197 ALA A C 1
ATOM 1503 O O . ALA A 1 197 ? 15.314 -2.138 -6.028 1.00 98.12 197 ALA A O 1
ATOM 1504 N N . GLY A 1 198 ? 14.288 -2.179 -8.009 1.00 98.12 198 GLY A N 1
ATOM 1505 C CA . GLY A 1 198 ? 14.418 -3.621 -8.144 1.00 98.12 198 GLY A CA 1
ATOM 1506 C C . GLY A 1 198 ? 14.515 -4.101 -9.574 1.00 98.12 198 GLY A C 1
ATOM 1507 O O . GLY A 1 198 ? 14.147 -3.413 -10.522 1.00 98.12 198 GLY A O 1
ATOM 1508 N N . ILE A 1 199 ? 15.023 -5.317 -9.712 1.00 98.50 199 ILE A N 1
ATOM 1509 C CA . ILE A 1 199 ? 15.027 -6.071 -10.955 1.00 98.50 199 ILE A CA 1
ATOM 1510 C C . ILE A 1 199 ? 13.767 -6.925 -10.955 1.00 98.50 199 ILE A C 1
ATOM 1512 O O . ILE A 1 199 ? 13.637 -7.853 -10.154 1.00 98.50 199 ILE A O 1
ATOM 1516 N N . VAL A 1 200 ? 12.840 -6.611 -11.852 1.00 98.12 200 VAL A N 1
ATOM 1517 C CA . VAL A 1 200 ? 11.570 -7.325 -11.983 1.00 98.12 200 VAL A CA 1
ATOM 1518 C C . VAL A 1 200 ? 11.688 -8.296 -13.139 1.00 98.12 200 VAL A C 1
ATOM 1520 O O . VAL A 1 200 ? 11.809 -7.889 -14.294 1.00 98.12 200 VAL A O 1
ATOM 1523 N N . HIS A 1 201 ? 11.662 -9.587 -12.831 1.00 97.88 201 HIS A N 1
ATOM 1524 C CA . HIS A 1 201 ? 11.719 -10.639 -13.829 1.00 97.88 201 HIS A CA 1
ATOM 1525 C C . HIS A 1 201 ? 10.338 -10.814 -14.469 1.00 97.88 201 HIS A C 1
ATOM 1527 O O . HIS A 1 201 ? 9.344 -11.030 -13.776 1.00 97.88 201 HIS A O 1
ATOM 1533 N N . LEU A 1 202 ? 10.270 -10.755 -15.801 1.00 96.50 202 LEU A N 1
ATOM 1534 C CA . LEU A 1 202 ? 9.012 -10.748 -16.559 1.00 96.50 202 LEU A CA 1
ATOM 1535 C C . LEU A 1 202 ? 8.321 -12.115 -16.558 1.00 96.50 202 LEU A C 1
ATOM 1537 O O . LEU A 1 202 ? 7.098 -12.208 -16.563 1.00 96.50 202 LEU A O 1
ATOM 1541 N N . ASN A 1 203 ? 9.124 -13.185 -16.570 1.00 95.50 203 ASN A N 1
ATOM 1542 C CA . ASN A 1 203 ? 8.662 -14.577 -16.524 1.00 95.50 203 ASN A CA 1
ATOM 1543 C C . ASN A 1 203 ? 7.642 -14.941 -17.630 1.00 95.50 203 ASN A C 1
ATOM 1545 O O . ASN A 1 203 ? 6.791 -15.815 -17.453 1.00 95.50 203 ASN A O 1
ATOM 1549 N N . MET A 1 204 ? 7.746 -14.294 -18.799 1.00 93.50 204 MET A N 1
ATOM 1550 C CA . MET A 1 204 ? 6.783 -14.438 -19.902 1.00 93.50 204 MET A CA 1
ATOM 1551 C C . MET A 1 204 ? 6.730 -15.848 -20.496 1.00 93.50 204 MET A C 1
ATOM 1553 O O . MET A 1 204 ? 5.692 -16.251 -21.005 1.00 93.50 204 MET A O 1
ATOM 1557 N N . LYS A 1 205 ? 7.812 -16.633 -20.372 1.00 92.38 205 LYS A N 1
ATOM 1558 C CA . LYS A 1 205 ? 7.822 -18.057 -20.752 1.00 92.38 205 LYS A CA 1
ATOM 1559 C C . LYS A 1 205 ? 6.826 -18.888 -19.933 1.00 92.38 205 LYS A C 1
ATOM 1561 O O . LYS A 1 205 ? 6.348 -19.906 -20.415 1.00 92.38 205 LYS A O 1
ATOM 1566 N N . LYS A 1 206 ? 6.542 -18.477 -18.690 1.00 95.06 206 LYS A N 1
ATOM 1567 C CA . LYS A 1 206 ? 5.582 -19.142 -17.799 1.00 95.06 206 LYS A CA 1
ATOM 1568 C C . LYS A 1 206 ? 4.176 -18.560 -17.938 1.00 95.06 206 LYS A C 1
ATOM 1570 O O . LYS A 1 206 ? 3.212 -19.310 -17.828 1.00 95.06 206 LYS A O 1
ATOM 1575 N N . ALA A 1 207 ? 4.064 -17.245 -18.130 1.00 94.50 207 ALA A N 1
ATOM 1576 C CA . ALA A 1 207 ? 2.792 -16.569 -18.365 1.00 94.50 207 ALA A CA 1
ATOM 1577 C C . ALA A 1 207 ? 2.989 -15.258 -19.146 1.00 94.50 207 ALA A C 1
ATOM 1579 O O . ALA A 1 207 ? 3.574 -14.301 -18.638 1.00 94.50 207 ALA A O 1
ATOM 1580 N N . GLU A 1 208 ? 2.475 -15.198 -20.377 1.00 90.69 208 GLU A N 1
ATOM 1581 C CA . GLU A 1 208 ? 2.625 -14.044 -21.283 1.00 90.69 208 GLU A CA 1
ATOM 1582 C C . GLU A 1 208 ? 1.873 -12.778 -20.833 1.00 90.69 208 GLU A C 1
ATOM 1584 O O . GLU A 1 208 ? 2.088 -11.687 -21.366 1.00 90.69 208 GLU A O 1
ATOM 1589 N N . ASP A 1 209 ? 0.959 -12.915 -19.874 1.00 91.12 209 ASP A N 1
ATOM 1590 C CA . ASP A 1 209 ? 0.178 -11.827 -19.280 1.00 91.12 209 ASP A CA 1
ATOM 1591 C C . ASP A 1 209 ? 0.890 -11.144 -18.099 1.00 91.12 209 ASP A C 1
ATOM 1593 O O . ASP A 1 209 ? 0.309 -10.268 -17.459 1.00 91.12 209 ASP A O 1
ATOM 1597 N N . LEU A 1 210 ? 2.139 -11.539 -17.810 1.00 93.38 210 LEU A N 1
ATOM 1598 C CA . LEU A 1 210 ? 2.958 -11.053 -16.694 1.00 93.38 210 LEU A CA 1
ATOM 1599 C C . LEU A 1 210 ? 2.389 -11.401 -15.306 1.00 93.38 210 LEU A C 1
ATOM 1601 O O . LEU A 1 210 ? 2.938 -10.978 -14.292 1.00 93.38 210 LEU A O 1
ATOM 1605 N N . SER A 1 211 ? 1.352 -12.242 -15.213 1.00 92.88 211 SER A N 1
ATOM 1606 C CA . SER A 1 211 ? 0.772 -12.679 -13.930 1.00 92.88 211 SER A CA 1
ATOM 1607 C C . SER A 1 211 ? 1.745 -13.467 -13.047 1.00 92.88 211 SER A C 1
ATOM 1609 O O . SER A 1 211 ? 1.479 -13.679 -11.861 1.00 92.88 211 SER A O 1
ATOM 1611 N N . LYS A 1 212 ? 2.865 -13.920 -13.624 1.00 95.56 212 LYS A N 1
ATOM 1612 C CA . LYS A 1 212 ? 3.961 -14.624 -12.949 1.00 95.56 212 LYS A CA 1
ATOM 1613 C C . LYS A 1 212 ? 5.252 -13.805 -12.870 1.00 95.56 212 LYS A C 1
ATOM 1615 O O . LYS A 1 212 ? 6.291 -14.391 -12.551 1.00 95.56 212 LYS A O 1
ATOM 1620 N N . ALA A 1 213 ? 5.203 -12.505 -13.162 1.00 96.69 213 ALA A N 1
ATOM 1621 C CA . ALA A 1 213 ? 6.317 -11.604 -12.902 1.00 96.69 213 ALA A CA 1
ATOM 1622 C C . ALA A 1 213 ? 6.612 -11.542 -11.396 1.00 96.69 213 ALA A C 1
ATOM 1624 O O . ALA A 1 213 ? 5.705 -11.682 -10.573 1.00 96.69 213 ALA A O 1
ATOM 1625 N N . TYR A 1 214 ? 7.882 -11.370 -11.039 1.00 97.31 214 TYR A N 1
ATOM 1626 C CA . TYR A 1 214 ? 8.328 -11.344 -9.646 1.00 97.31 214 TYR A CA 1
ATOM 1627 C C . TYR A 1 214 ? 9.555 -10.446 -9.482 1.00 97.31 214 TYR A C 1
ATOM 1629 O O . TYR A 1 214 ? 10.306 -10.225 -10.436 1.00 97.31 214 TYR A O 1
ATOM 1637 N N . VAL A 1 215 ? 9.776 -9.935 -8.272 1.00 97.88 215 VAL A N 1
ATOM 1638 C CA . VAL A 1 215 ? 10.992 -9.184 -7.941 1.00 97.88 215 VAL A CA 1
ATOM 1639 C C . VAL A 1 215 ? 12.119 -10.178 -7.685 1.00 97.88 215 VAL A C 1
ATOM 1641 O O . VAL A 1 215 ? 12.022 -11.037 -6.817 1.00 97.88 215 VAL A O 1
ATOM 1644 N N . TRP A 1 216 ? 13.193 -10.098 -8.468 1.00 97.94 216 TRP A N 1
ATOM 1645 C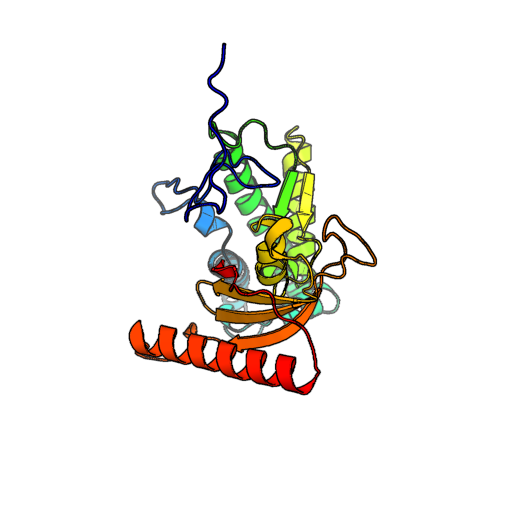 CA . TRP A 1 216 ? 14.336 -10.999 -8.314 1.00 97.94 216 TRP A CA 1
ATOM 1646 C C . TRP A 1 216 ? 15.335 -10.492 -7.272 1.00 97.94 216 TRP A C 1
ATOM 1648 O O . TRP A 1 216 ? 15.811 -11.262 -6.442 1.00 97.94 216 TRP A O 1
ATOM 1658 N N . LYS A 1 217 ? 15.649 -9.195 -7.314 1.00 97.50 217 LYS A N 1
ATOM 1659 C CA . LYS A 1 217 ? 16.487 -8.485 -6.338 1.00 97.50 217 LYS A CA 1
ATOM 1660 C C . LYS A 1 217 ? 15.969 -7.059 -6.212 1.00 97.50 217 LYS A C 1
ATOM 1662 O O . LYS A 1 217 ? 15.568 -6.480 -7.222 1.00 97.50 217 LYS A O 1
ATOM 1667 N N . TYR A 1 218 ? 16.012 -6.486 -5.017 1.00 97.56 218 TYR A N 1
ATOM 1668 C CA . TYR A 1 218 ? 15.684 -5.080 -4.810 1.00 97.56 218 TYR A CA 1
ATOM 1669 C C . TYR A 1 218 ? 16.560 -4.451 -3.732 1.00 97.56 218 TYR A C 1
ATOM 1671 O O . TYR A 1 218 ? 17.154 -5.139 -2.904 1.00 97.56 218 TYR A O 1
ATOM 1679 N N . GLU A 1 219 ? 16.636 -3.130 -3.779 1.00 97.56 219 GLU A N 1
ATOM 1680 C CA . GLU A 1 219 ? 17.193 -2.271 -2.749 1.00 97.56 219 GLU A CA 1
ATOM 1681 C C . GLU A 1 219 ? 16.057 -1.413 -2.180 1.00 97.56 219 GLU A C 1
ATOM 1683 O O . GLU A 1 219 ? 15.184 -0.952 -2.923 1.00 97.56 219 GLU A O 1
ATOM 1688 N N . LEU A 1 220 ? 16.077 -1.191 -0.867 1.00 96.06 220 LEU A N 1
ATOM 1689 C CA . LEU A 1 220 ? 15.150 -0.316 -0.157 1.00 96.06 220 LEU A CA 1
ATOM 1690 C C . LEU A 1 220 ? 15.955 0.753 0.567 1.00 96.06 220 LEU A C 1
ATOM 1692 O O . LEU A 1 220 ? 16.868 0.437 1.327 1.00 96.06 220 LEU A O 1
ATOM 1696 N N . TRP A 1 221 ? 15.582 2.007 0.350 1.00 96.56 221 TRP A N 1
ATOM 1697 C CA . TRP A 1 221 ? 16.156 3.156 1.030 1.00 96.56 221 TRP A CA 1
ATOM 1698 C C . TRP A 1 221 ? 15.063 3.908 1.785 1.00 96.56 221 TRP A C 1
ATOM 1700 O O . TRP A 1 221 ? 14.096 4.384 1.186 1.00 96.56 221 TRP A O 1
ATOM 1710 N N . ARG A 1 222 ? 15.211 3.995 3.110 1.00 93.88 222 ARG A N 1
ATOM 1711 C CA . ARG A 1 222 ? 14.313 4.738 3.998 1.00 93.88 222 ARG A CA 1
ATOM 1712 C C . ARG A 1 222 ? 14.702 6.214 4.037 1.00 93.88 222 ARG A C 1
ATOM 1714 O O . ARG A 1 222 ? 15.270 6.673 5.018 1.00 93.88 222 ARG A O 1
ATOM 1721 N N . HIS A 1 223 ? 14.404 6.949 2.970 1.00 91.81 223 HIS A N 1
ATOM 1722 C CA . HIS A 1 223 ? 14.773 8.368 2.863 1.00 91.81 223 HIS A CA 1
ATOM 1723 C C . HIS A 1 223 ? 14.204 9.235 3.997 1.00 91.81 223 HIS A C 1
ATOM 1725 O O . HIS A 1 223 ? 14.804 10.241 4.349 1.00 91.81 223 HIS A O 1
ATOM 1731 N N . SER A 1 224 ? 13.098 8.816 4.627 1.00 90.38 224 SER A N 1
ATOM 1732 C CA . SER A 1 224 ? 12.532 9.505 5.795 1.00 90.38 224 SER A CA 1
ATOM 1733 C C . SER A 1 224 ? 13.455 9.542 7.012 1.00 90.38 224 SER A C 1
ATOM 1735 O O . SER A 1 224 ? 13.192 10.298 7.941 1.00 90.38 224 SER A O 1
ATOM 1737 N N . ASP A 1 225 ? 14.461 8.669 7.043 1.00 92.44 225 ASP A N 1
ATOM 1738 C CA . ASP A 1 225 ? 15.416 8.568 8.141 1.00 92.44 225 ASP A CA 1
ATOM 1739 C C . ASP A 1 225 ? 16.626 9.511 7.914 1.00 92.44 225 ASP A C 1
ATOM 1741 O O . ASP A 1 225 ? 17.436 9.685 8.823 1.00 92.44 225 ASP A O 1
ATOM 1745 N N . ASP A 1 226 ? 16.725 10.151 6.738 1.00 92.44 226 ASP A N 1
ATOM 1746 C CA . ASP A 1 226 ? 17.813 11.058 6.365 1.00 92.44 226 ASP A CA 1
ATOM 1747 C C . ASP A 1 226 ? 17.410 12.528 6.593 1.00 92.44 226 ASP A C 1
ATOM 1749 O O . ASP A 1 226 ? 16.526 13.078 5.930 1.00 92.44 226 ASP A O 1
ATOM 1753 N N . GLU A 1 227 ? 18.084 13.202 7.527 1.00 89.31 227 GLU A N 1
ATOM 1754 C CA . GLU A 1 227 ? 17.843 14.620 7.807 1.00 89.31 227 GLU A CA 1
ATOM 1755 C C . GLU A 1 227 ? 18.403 15.528 6.701 1.00 89.31 227 GLU A C 1
ATOM 1757 O O . GLU A 1 227 ? 19.542 15.379 6.262 1.00 89.31 227 GLU A O 1
ATOM 1762 N N . GLY A 1 228 ? 17.616 16.523 6.275 1.00 87.44 228 GLY A N 1
ATOM 1763 C CA . GLY A 1 228 ? 18.069 17.545 5.322 1.00 87.44 228 GLY A CA 1
ATOM 1764 C C . GLY A 1 228 ? 18.251 17.051 3.884 1.00 87.44 228 GLY A C 1
ATOM 1765 O O . GLY A 1 228 ? 18.901 17.733 3.094 1.00 87.44 228 GLY A O 1
ATOM 1766 N N . LEU A 1 229 ? 17.683 15.893 3.537 1.00 91.62 229 LEU A N 1
ATOM 1767 C CA . LEU A 1 229 ? 17.746 15.343 2.189 1.00 91.62 229 LEU A CA 1
ATOM 1768 C C . LEU A 1 229 ? 17.108 16.295 1.165 1.00 91.62 229 LEU A C 1
ATOM 1770 O O . LEU A 1 229 ? 15.920 16.617 1.246 1.00 91.62 229 LEU A O 1
ATOM 1774 N N . ASP A 1 230 ? 17.888 16.699 0.164 1.00 94.00 230 ASP A N 1
ATOM 1775 C CA . ASP A 1 230 ? 17.396 17.473 -0.969 1.00 94.00 230 ASP A CA 1
ATOM 1776 C C . ASP A 1 230 ? 17.077 16.595 -2.190 1.00 94.00 230 ASP A C 1
ATOM 1778 O O . ASP A 1 230 ? 17.351 15.392 -2.256 1.00 94.00 230 ASP A O 1
ATOM 1782 N N . ARG A 1 231 ? 16.447 17.218 -3.190 1.00 94.00 231 ARG A N 1
ATOM 1783 C CA . ARG A 1 231 ? 16.024 16.537 -4.416 1.00 94.00 231 ARG A CA 1
ATOM 1784 C C . ARG A 1 231 ? 17.203 15.957 -5.199 1.00 94.00 231 ARG A C 1
ATOM 1786 O O . ARG A 1 231 ? 17.048 14.893 -5.793 1.00 94.00 231 ARG A O 1
ATOM 1793 N N . GLU A 1 232 ? 18.326 16.664 -5.261 1.00 95.88 232 GLU A N 1
ATOM 1794 C CA . GLU A 1 232 ? 19.493 16.240 -6.041 1.00 95.88 232 GLU A CA 1
ATOM 1795 C C . GLU A 1 232 ? 20.107 14.985 -5.420 1.00 95.88 232 GLU A C 1
ATOM 1797 O O . GLU A 1 232 ? 20.217 13.956 -6.086 1.00 95.88 232 GLU A O 1
ATOM 1802 N N . SER A 1 233 ? 20.324 15.017 -4.106 1.00 94.25 233 SER A N 1
ATOM 1803 C CA . SER A 1 233 ? 20.782 13.882 -3.308 1.00 94.25 233 SER A CA 1
ATOM 1804 C C . SER A 1 233 ? 19.834 12.686 -3.421 1.00 94.25 233 SER A C 1
ATOM 1806 O O . SER A 1 233 ? 20.280 11.539 -3.503 1.00 94.25 233 SER A O 1
ATOM 1808 N N . ALA A 1 234 ? 18.519 12.920 -3.472 1.00 94.94 234 ALA A N 1
ATOM 1809 C CA . ALA A 1 234 ? 17.540 11.854 -3.667 1.00 94.94 234 ALA A CA 1
ATOM 1810 C C . ALA A 1 234 ? 17.631 11.195 -5.049 1.00 94.94 234 ALA A C 1
ATOM 1812 O O . ALA A 1 234 ? 17.588 9.965 -5.160 1.00 94.94 234 ALA A O 1
ATOM 1813 N N . VAL A 1 235 ? 17.794 11.997 -6.102 1.00 95.75 235 VAL A N 1
ATOM 1814 C CA . VAL A 1 235 ? 17.979 11.497 -7.469 1.00 95.75 235 VAL A CA 1
ATOM 1815 C C . VAL A 1 235 ? 19.301 10.741 -7.600 1.00 95.75 235 VAL A C 1
ATOM 1817 O O . VAL A 1 235 ? 19.322 9.665 -8.201 1.00 95.75 235 VAL A O 1
ATOM 1820 N N . ASP A 1 236 ? 20.380 11.243 -7.002 1.00 96.88 236 ASP A N 1
ATOM 1821 C CA . ASP A 1 236 ? 21.697 10.606 -7.039 1.00 96.88 236 ASP A CA 1
ATOM 1822 C C . ASP A 1 236 ? 21.712 9.255 -6.327 1.00 96.88 236 ASP A C 1
ATOM 1824 O O . ASP A 1 236 ? 22.233 8.270 -6.866 1.00 96.88 236 ASP A O 1
ATOM 1828 N N . ASN A 1 237 ? 21.082 9.167 -5.153 1.00 96.62 237 ASN A N 1
ATOM 1829 C CA . ASN A 1 237 ? 20.936 7.903 -4.437 1.00 96.62 237 ASN A CA 1
ATOM 1830 C C . ASN A 1 237 ? 20.136 6.885 -5.256 1.00 96.62 237 ASN A C 1
ATOM 1832 O O . ASN A 1 237 ? 20.592 5.750 -5.436 1.00 96.62 237 ASN A O 1
ATOM 1836 N N . LEU A 1 238 ? 19.002 7.295 -5.834 1.00 97.31 238 LEU A N 1
ATOM 1837 C CA . LEU A 1 238 ? 18.198 6.434 -6.702 1.00 97.31 238 LEU A CA 1
ATOM 1838 C C . LEU A 1 238 ? 18.989 5.967 -7.936 1.00 97.31 238 LEU A C 1
ATOM 1840 O O . LEU A 1 238 ? 18.981 4.781 -8.278 1.00 97.31 238 LEU A O 1
ATOM 1844 N N . ALA A 1 239 ? 19.724 6.871 -8.586 1.00 98.00 239 ALA A N 1
ATOM 1845 C CA . ALA A 1 239 ? 20.597 6.531 -9.703 1.00 98.00 239 ALA A CA 1
ATOM 1846 C C . ALA A 1 239 ? 21.695 5.539 -9.280 1.00 98.00 239 ALA A C 1
ATOM 1848 O O . ALA A 1 239 ? 22.036 4.628 -10.039 1.00 98.00 239 ALA A O 1
ATOM 1849 N N . GLY A 1 240 ? 22.229 5.679 -8.065 1.00 98.44 240 GLY A N 1
ATOM 1850 C CA . GLY A 1 240 ? 23.165 4.738 -7.456 1.00 98.44 240 GLY A CA 1
ATOM 1851 C C . GLY A 1 240 ? 22.573 3.337 -7.287 1.00 98.44 240 GLY A C 1
ATOM 1852 O O . GLY A 1 240 ? 23.198 2.364 -7.717 1.00 98.44 240 GLY A O 1
ATOM 1853 N N . MET A 1 241 ? 21.359 3.234 -6.733 1.00 98.44 241 MET A N 1
ATOM 1854 C CA . MET A 1 241 ? 20.628 1.964 -6.586 1.00 98.44 241 MET A CA 1
ATOM 1855 C C . MET A 1 241 ? 20.436 1.284 -7.949 1.00 98.44 241 MET A C 1
ATOM 1857 O O . MET A 1 241 ? 20.792 0.121 -8.141 1.00 98.44 241 MET A O 1
ATOM 1861 N N . LEU A 1 242 ? 19.964 2.035 -8.947 1.00 98.44 242 LEU A N 1
ATOM 1862 C CA . LEU A 1 242 ? 19.744 1.525 -10.302 1.00 98.44 242 LEU A CA 1
ATOM 1863 C C . LEU A 1 242 ? 21.043 1.059 -10.975 1.00 98.44 242 LEU A C 1
ATOM 1865 O O . LEU A 1 242 ? 21.059 0.004 -11.611 1.00 98.44 242 LEU A O 1
ATOM 1869 N N . LYS A 1 243 ? 22.151 1.795 -10.813 1.00 98.50 243 LYS A N 1
ATOM 1870 C CA . LYS A 1 243 ? 23.470 1.403 -11.345 1.00 98.50 243 LYS A CA 1
ATOM 1871 C C . LYS A 1 243 ? 23.966 0.093 -10.731 1.00 98.50 243 LYS A C 1
ATOM 1873 O O . LYS A 1 243 ? 24.478 -0.755 -11.467 1.00 98.50 243 LYS A O 1
ATOM 1878 N N . ARG A 1 244 ? 23.810 -0.086 -9.414 1.00 98.62 244 ARG A N 1
ATOM 1879 C CA . ARG A 1 244 ? 24.183 -1.327 -8.715 1.00 98.62 244 ARG A CA 1
ATOM 1880 C C . ARG A 1 244 ? 23.347 -2.506 -9.199 1.00 98.62 244 ARG A C 1
ATOM 1882 O O . ARG A 1 244 ? 23.915 -3.520 -9.602 1.00 98.62 244 ARG A O 1
ATOM 1889 N N . LEU A 1 245 ? 22.028 -2.349 -9.270 1.00 98.50 245 LEU A N 1
ATOM 1890 C CA . LEU A 1 245 ? 21.122 -3.381 -9.783 1.00 98.50 245 LEU A CA 1
ATOM 1891 C C . LEU A 1 245 ? 21.420 -3.732 -11.249 1.00 98.50 245 LEU A C 1
ATOM 1893 O O . LEU A 1 245 ? 21.510 -4.908 -11.596 1.00 98.50 245 LEU A O 1
ATOM 1897 N N . ALA A 1 246 ? 21.675 -2.741 -12.106 1.00 98.25 246 ALA A N 1
ATOM 1898 C CA . ALA A 1 246 ? 22.076 -2.981 -13.492 1.00 98.25 246 ALA A CA 1
ATOM 1899 C C . ALA A 1 246 ? 23.400 -3.760 -13.591 1.00 98.25 246 ALA A C 1
ATOM 1901 O O . ALA A 1 246 ? 23.546 -4.638 -14.442 1.00 98.25 246 ALA A O 1
ATOM 1902 N N . ALA A 1 247 ? 24.372 -3.465 -12.721 1.00 98.31 247 ALA A N 1
ATOM 1903 C CA . ALA A 1 247 ? 25.626 -4.212 -12.661 1.00 98.31 247 ALA A CA 1
ATOM 1904 C C . ALA A 1 247 ? 25.406 -5.667 -12.220 1.00 98.31 247 ALA A C 1
ATOM 1906 O O . ALA A 1 247 ? 26.013 -6.569 -12.794 1.00 98.31 247 ALA A O 1
ATOM 1907 N N . VAL A 1 248 ? 24.507 -5.900 -11.259 1.00 98.12 248 VAL A N 1
ATOM 1908 C CA . VAL A 1 248 ? 24.114 -7.247 -10.827 1.00 98.12 248 VAL A CA 1
ATOM 1909 C C . VAL A 1 248 ? 23.434 -8.021 -11.959 1.00 98.12 248 VAL A C 1
ATOM 1911 O O . VAL A 1 248 ? 23.810 -9.160 -12.208 1.00 98.12 248 VAL A O 1
ATOM 1914 N N . ALA A 1 249 ? 22.499 -7.405 -12.688 1.00 97.88 249 ALA A N 1
ATOM 1915 C CA . ALA A 1 249 ? 21.858 -8.032 -13.845 1.00 97.88 249 ALA A CA 1
ATOM 1916 C C . ALA A 1 249 ? 22.879 -8.429 -14.924 1.00 97.88 249 ALA A C 1
ATOM 1918 O O . ALA A 1 249 ? 22.847 -9.556 -15.406 1.00 97.88 249 ALA A O 1
ATOM 1919 N N . ARG A 1 250 ? 23.831 -7.540 -15.251 1.00 97.44 250 ARG A N 1
ATOM 1920 C CA . ARG A 1 250 ? 24.907 -7.839 -16.215 1.00 97.44 250 ARG A CA 1
ATOM 1921 C C . ARG A 1 250 ? 25.809 -8.982 -15.761 1.00 97.44 250 ARG A C 1
ATOM 1923 O O . ARG A 1 250 ? 26.210 -9.792 -16.586 1.00 97.44 250 ARG A O 1
ATOM 1930 N N . LYS A 1 251 ? 26.152 -9.028 -14.471 1.00 97.94 251 LYS A N 1
ATOM 1931 C CA . LYS A 1 251 ? 26.980 -10.100 -13.904 1.00 97.94 251 LYS A CA 1
ATOM 1932 C C . LYS A 1 251 ? 26.309 -11.469 -14.049 1.00 97.94 251 LYS A C 1
ATOM 1934 O O . LYS A 1 251 ? 27.004 -12.447 -14.302 1.00 97.94 251 LYS A O 1
ATOM 1939 N N . ASP A 1 252 ? 24.988 -11.507 -13.917 1.00 97.25 252 ASP A N 1
ATOM 1940 C CA . ASP A 1 252 ? 24.189 -12.732 -13.962 1.00 97.25 252 ASP A CA 1
ATOM 1941 C C . ASP A 1 252 ? 23.571 -12.979 -15.368 1.00 97.25 252 ASP A C 1
ATOM 1943 O O . ASP A 1 252 ? 22.634 -13.761 -15.492 1.00 97.25 252 ASP A O 1
ATOM 1947 N N . ASP A 1 253 ? 24.089 -12.316 -16.420 1.00 96.38 253 ASP A N 1
ATOM 1948 C CA . ASP A 1 253 ? 23.658 -12.395 -17.839 1.00 96.38 253 ASP A CA 1
ATOM 1949 C C . ASP A 1 253 ? 22.148 -12.177 -18.075 1.00 96.38 253 ASP A C 1
ATOM 1951 O O . ASP A 1 253 ? 21.550 -12.674 -19.030 1.00 96.38 253 ASP A O 1
ATOM 1955 N N . LEU A 1 254 ? 21.505 -11.401 -17.200 1.00 96.81 254 LEU A N 1
ATOM 1956 C CA . LEU A 1 254 ? 20.078 -11.121 -17.279 1.00 96.81 254 LEU A CA 1
ATOM 1957 C C . LEU A 1 254 ? 19.808 -9.945 -18.226 1.00 96.81 254 LEU A C 1
ATOM 1959 O O . LEU A 1 254 ? 20.216 -8.805 -17.973 1.00 96.81 254 LEU A O 1
ATOM 1963 N N . LYS A 1 255 ? 19.060 -10.199 -19.305 1.00 97.06 255 LYS A N 1
ATOM 1964 C CA . LYS A 1 255 ? 18.746 -9.181 -20.321 1.00 97.06 255 LYS A CA 1
ATOM 1965 C C . LYS A 1 255 ? 17.686 -8.196 -19.827 1.00 97.06 255 LYS A C 1
ATOM 1967 O O . LYS A 1 255 ? 16.489 -8.487 -19.872 1.00 97.06 255 LYS A O 1
ATOM 1972 N N . LEU A 1 256 ? 18.129 -7.018 -19.390 1.00 97.44 256 LEU A N 1
ATOM 1973 C CA . LEU A 1 256 ? 17.254 -5.908 -19.003 1.00 97.44 256 LEU A CA 1
ATOM 1974 C C . LEU A 1 256 ? 16.656 -5.207 -20.226 1.00 97.44 256 LEU A C 1
ATOM 1976 O O . LEU A 1 256 ? 17.385 -4.872 -21.158 1.00 97.44 256 LEU A O 1
ATOM 1980 N N . ALA A 1 257 ? 15.351 -4.936 -20.195 1.00 95.56 257 ALA A N 1
ATOM 1981 C CA . ALA A 1 257 ? 14.700 -4.085 -21.184 1.00 95.56 257 ALA A CA 1
ATOM 1982 C C . ALA A 1 257 ? 15.278 -2.657 -21.152 1.00 95.56 257 ALA A C 1
ATOM 1984 O O . ALA A 1 257 ? 15.689 -2.186 -20.088 1.00 95.56 257 ALA A O 1
ATOM 1985 N N . PRO A 1 258 ? 15.285 -1.935 -22.287 1.00 91.94 258 PRO A N 1
ATOM 1986 C CA . PRO A 1 258 ? 15.934 -0.631 -22.414 1.00 91.94 258 PRO A CA 1
ATOM 1987 C C . PRO A 1 258 ? 15.073 0.515 -21.851 1.00 91.94 258 PRO A C 1
ATOM 1989 O O . PRO A 1 258 ? 14.958 1.574 -22.463 1.00 91.94 258 PRO A O 1
ATOM 1992 N N . PHE A 1 259 ? 14.436 0.305 -20.699 1.00 91.75 259 PHE A N 1
ATOM 1993 C CA . PHE A 1 259 ? 13.681 1.323 -19.978 1.00 91.75 259 PHE A CA 1
ATOM 1994 C C . PHE A 1 259 ? 13.657 1.024 -18.474 1.00 91.75 259 PHE A C 1
ATOM 1996 O O . PHE A 1 259 ? 13.954 -0.088 -18.034 1.00 91.75 259 PHE A O 1
ATOM 2003 N N . ILE A 1 260 ? 13.284 2.034 -17.690 1.00 94.12 260 ILE A N 1
ATOM 2004 C CA . ILE A 1 260 ? 13.085 1.929 -16.244 1.00 94.12 260 ILE A CA 1
ATOM 2005 C C . ILE A 1 260 ? 11.633 2.300 -15.972 1.00 94.12 260 ILE A C 1
ATOM 2007 O O . ILE A 1 260 ? 11.179 3.361 -16.400 1.00 94.12 260 ILE A O 1
ATOM 2011 N N . GLY A 1 261 ? 10.894 1.422 -15.302 1.00 92.69 261 GLY A N 1
ATOM 2012 C CA . GLY A 1 261 ? 9.551 1.749 -14.837 1.00 92.69 261 GLY A CA 1
ATOM 2013 C C . GLY A 1 261 ? 9.631 2.504 -13.515 1.00 92.69 261 GLY A C 1
ATOM 2014 O O . GLY A 1 261 ? 10.279 2.019 -12.596 1.00 92.69 261 GLY A O 1
ATOM 2015 N N . ILE A 1 262 ? 9.000 3.673 -13.423 1.00 91.12 262 ILE A N 1
ATOM 2016 C CA . ILE A 1 262 ? 8.968 4.494 -12.205 1.00 91.12 262 ILE A CA 1
ATOM 2017 C C . ILE A 1 262 ? 7.502 4.714 -11.833 1.00 91.12 262 ILE A C 1
ATOM 2019 O O . ILE A 1 262 ? 6.736 5.211 -12.664 1.00 91.12 262 ILE A O 1
ATOM 2023 N N . GLY A 1 263 ? 7.135 4.306 -10.619 1.00 83.94 263 GLY A N 1
ATOM 2024 C CA . GLY A 1 263 ? 5.809 4.457 -10.020 1.00 83.94 263 GLY A CA 1
ATOM 2025 C C . GLY A 1 263 ? 5.859 5.180 -8.687 1.00 83.94 263 GLY A C 1
ATOM 2026 O O . GLY A 1 263 ? 6.942 5.178 -8.056 1.00 83.94 263 GLY A O 1
#

pLDDT: mean 91.99, std 9.46, range [34.41, 98.62]

Nearest PDB structures (foldseek):
  3zx0-assembly1_B  TM=4.689E-01  e=1.273E-03  Rattus norvegicus
  4brc-assembly1_B  TM=4.631E-01  e=2.148E-01  Legionella pneumophila
  6szg-assembly1_A  TM=3.012E-01  e=4.623E-01  Acinetobacter baumannii
  6qb5-assembly4_D  TM=2.357E-01  e=2.554E+00  Homo sapiens